Protein AF-A0A158RII6-F1 (afdb_monomer_lite)

InterPro domains:
  IPR005039 Antirepressor protein, C-terminal [PF03374] (255-354)

pLDDT: mean 74.33, std 13.59, range [29.69, 92.12]

Sequence (368 aa):
MKTSINENIIYEKALREEIGKHRDKAFDVINKAGGLMLLDNESLAPLNEVARFYNATRDTIKMLIRNNRAEFQKTGIKVVSSRDVINSVSKNNLPTEIEQKNGYKLVTIGKHSAKIANGRNTLLTKDSVIRVGMLLRDSEVAREVRDQLTGILKKTDVDTIVEVRDEQLRQKAELYDKMTDGIPKLAQESLLTTIEHYQDTIKELERRSARELQEERQKVRDANAAKKSAEENTKRFKQLATETGEKLENVVKDLEKARRKSDLFDRYIDSGLNMTLQEFCKRYLDDLRSSDFIDWLRDDGILYRNKNANGVHRTRNGFGRWFENVPVKQYNGQMKSTLMITPTGVVKLAIKYENNPRLDESWTKFGN

Structure (mmCIF, N/CA/C/O backbone):
data_AF-A0A158RII6-F1
#
_entry.id   AF-A0A158RII6-F1
#
loop_
_atom_site.group_PDB
_atom_site.id
_atom_site.type_symbol
_atom_site.label_atom_id
_atom_site.label_alt_id
_atom_site.label_comp_id
_atom_site.label_asym_id
_atom_site.label_entity_id
_atom_site.label_seq_id
_atom_site.pdbx_PDB_ins_code
_atom_site.Cartn_x
_atom_site.Cartn_y
_atom_site.Cartn_z
_atom_site.occupancy
_atom_site.B_iso_or_equiv
_atom_site.auth_seq_id
_atom_site.auth_comp_id
_atom_site.auth_asym_id
_atom_site.auth_atom_id
_atom_site.pdbx_PDB_model_num
ATOM 1 N N . MET A 1 1 ? -26.463 0.028 5.904 1.00 30.25 1 MET A N 1
ATOM 2 C CA . MET A 1 1 ? -25.852 -1.282 6.222 1.00 30.25 1 MET A CA 1
ATOM 3 C C . MET A 1 1 ? -25.878 -1.456 7.732 1.00 30.25 1 MET A C 1
ATOM 5 O O . MET A 1 1 ? -25.327 -0.611 8.421 1.00 30.25 1 MET A O 1
ATOM 9 N N . LYS A 1 2 ? -26.585 -2.468 8.253 1.00 29.69 2 LYS A N 1
ATOM 10 C CA . LYS A 1 2 ? -26.572 -2.805 9.685 1.00 29.69 2 LYS A CA 1
ATOM 11 C C . LYS A 1 2 ? -25.218 -3.448 9.997 1.00 29.69 2 LYS A C 1
ATOM 13 O O . LYS A 1 2 ? -25.092 -4.662 9.875 1.00 29.69 2 LYS A O 1
ATOM 18 N N . THR A 1 3 ? -24.209 -2.650 10.334 1.00 33.12 3 THR A N 1
ATOM 19 C CA . THR A 1 3 ? -22.980 -3.173 10.942 1.00 33.12 3 THR A CA 1
ATOM 20 C C . THR A 1 3 ? -23.414 -3.886 12.215 1.00 33.12 3 THR A C 1
ATOM 22 O O . THR A 1 3 ? -24.000 -3.266 13.104 1.00 33.12 3 THR A O 1
ATOM 25 N N . SER A 1 4 ? -23.284 -5.214 12.246 1.00 46.03 4 SER A N 1
ATOM 26 C CA . SER A 1 4 ? -23.716 -5.979 13.412 1.00 46.03 4 SER A CA 1
ATOM 27 C C . SER A 1 4 ? -22.916 -5.477 14.614 1.00 46.03 4 SER A C 1
ATOM 29 O O . SER A 1 4 ? -21.705 -5.283 14.516 1.00 46.03 4 SER A O 1
ATOM 31 N N . ILE A 1 5 ? -23.588 -5.241 15.739 1.00 50.75 5 ILE A N 1
ATOM 32 C CA . ILE A 1 5 ? -22.983 -4.765 16.996 1.00 50.75 5 ILE A CA 1
ATOM 33 C C . ILE A 1 5 ? -21.731 -5.594 17.380 1.00 50.75 5 ILE A C 1
ATOM 35 O O . ILE A 1 5 ? -20.808 -5.077 18.003 1.00 50.75 5 ILE A O 1
ATOM 39 N N . ASN A 1 6 ? -21.634 -6.835 16.891 1.00 51.06 6 ASN A N 1
ATOM 40 C CA . ASN A 1 6 ? -20.502 -7.749 17.056 1.00 51.06 6 ASN A CA 1
ATOM 41 C C . ASN A 1 6 ? -19.170 -7.268 16.465 1.00 51.06 6 ASN A C 1
ATOM 43 O O . ASN A 1 6 ? -18.117 -7.633 16.996 1.00 51.06 6 ASN A O 1
ATOM 47 N N . GLU A 1 7 ? -19.184 -6.502 15.369 1.00 55.38 7 GLU A N 1
ATOM 48 C CA . GLU A 1 7 ? -17.959 -5.911 14.810 1.00 55.38 7 GLU A CA 1
ATOM 49 C C . GLU A 1 7 ? -17.551 -4.676 15.616 1.00 55.38 7 GLU A C 1
ATOM 51 O O . GLU A 1 7 ? -16.372 -4.512 15.926 1.00 55.38 7 GLU A O 1
ATOM 56 N N . ASN A 1 8 ? -18.518 -3.872 16.069 1.00 57.72 8 ASN A N 1
ATOM 57 C CA . ASN A 1 8 ? -18.244 -2.685 16.878 1.00 57.72 8 ASN A CA 1
ATOM 58 C C . ASN A 1 8 ? -17.621 -3.033 18.237 1.00 57.72 8 ASN A C 1
ATOM 60 O O . ASN A 1 8 ? -16.744 -2.305 18.680 1.00 57.72 8 ASN A O 1
ATOM 64 N N . ILE A 1 9 ? -17.958 -4.169 18.863 1.00 59.94 9 ILE A N 1
ATOM 65 C CA . ILE A 1 9 ? -17.325 -4.612 20.126 1.00 59.94 9 ILE A CA 1
ATOM 66 C C . ILE A 1 9 ? -15.802 -4.796 19.988 1.00 59.94 9 ILE A C 1
ATOM 68 O O . ILE A 1 9 ? -15.070 -4.582 20.958 1.00 59.94 9 ILE A O 1
ATOM 72 N N . ILE A 1 10 ? -15.296 -5.142 18.797 1.00 61.31 10 ILE A N 1
ATOM 73 C CA . ILE A 1 10 ? -13.848 -5.254 18.549 1.00 61.31 10 ILE A CA 1
ATOM 74 C C . ILE A 1 10 ? -13.199 -3.861 18.506 1.00 61.31 10 ILE A C 1
ATOM 76 O O . ILE A 1 10 ? -12.096 -3.672 19.024 1.00 61.31 10 ILE A O 1
ATOM 80 N N . TYR A 1 11 ? -13.877 -2.862 17.942 1.00 58.38 11 TYR A N 1
ATOM 81 C CA . TYR A 1 11 ? -13.292 -1.544 17.666 1.00 58.38 11 TYR A CA 1
ATOM 82 C C . TYR A 1 11 ? -13.597 -0.488 18.741 1.00 58.38 11 TYR A C 1
ATOM 84 O O . TYR A 1 11 ? -12.760 0.373 19.010 1.00 58.38 11 TYR A O 1
ATOM 92 N N . GLU A 1 12 ? -14.738 -0.578 19.421 1.00 66.88 12 GLU A N 1
ATOM 93 C CA . GLU A 1 12 ? -15.195 0.389 20.418 1.00 66.88 12 GLU A CA 1
ATOM 94 C C . GLU A 1 12 ? -14.919 -0.089 21.843 1.00 66.88 12 GLU A C 1
ATOM 96 O O . GLU A 1 12 ? -15.587 -0.957 22.406 1.00 66.88 12 GLU A O 1
ATOM 101 N N . LYS A 1 13 ? -13.935 0.556 22.471 1.00 67.50 13 LYS A N 1
ATOM 102 C CA . LYS A 1 13 ? -13.574 0.329 23.873 1.00 67.50 13 LYS A CA 1
ATOM 103 C C . LYS A 1 13 ? -14.728 0.606 24.847 1.00 67.50 13 LYS A C 1
ATOM 105 O O . LYS A 1 13 ? -14.844 -0.102 25.842 1.00 67.50 13 LYS A O 1
ATOM 110 N N . ALA A 1 14 ? -15.578 1.593 24.553 1.00 62.97 14 ALA A N 1
ATOM 111 C CA . ALA A 1 14 ? -16.708 1.968 25.405 1.00 62.97 14 ALA A CA 1
ATOM 112 C C . ALA A 1 14 ? -17.713 0.813 25.575 1.00 62.97 14 ALA A C 1
ATOM 114 O O . ALA A 1 14 ? -18.094 0.494 26.697 1.00 62.97 14 ALA A O 1
ATOM 115 N N . LEU A 1 15 ? -18.046 0.107 24.486 1.00 63.94 15 LEU A N 1
ATOM 116 C CA . LEU A 1 15 ? -18.923 -1.069 24.538 1.00 63.94 15 LEU A CA 1
ATOM 117 C C . LEU A 1 15 ? -18.323 -2.196 25.390 1.00 63.94 15 LEU A C 1
ATOM 119 O O . LEU A 1 15 ? -19.031 -2.847 26.155 1.00 63.94 15 LEU A O 1
ATOM 123 N N . ARG A 1 16 ? -17.001 -2.405 25.311 1.00 71.38 16 ARG A N 1
ATOM 124 C CA . ARG A 1 16 ? -16.305 -3.401 26.145 1.00 71.38 16 ARG A CA 1
ATOM 125 C C . ARG A 1 16 ? -16.299 -3.036 27.627 1.00 71.38 16 ARG A C 1
ATOM 127 O O . ARG A 1 16 ? -16.294 -3.927 28.474 1.00 71.38 16 ARG A O 1
ATOM 134 N N . GLU A 1 17 ? -16.245 -1.748 27.957 1.00 70.25 17 GLU A N 1
ATOM 135 C CA . GLU A 1 17 ? -16.355 -1.279 29.340 1.00 70.25 17 GLU A CA 1
ATOM 136 C C . GLU A 1 17 ? -17.781 -1.445 29.880 1.00 70.25 17 GLU A C 1
ATOM 138 O O . GLU A 1 17 ? -17.929 -1.906 31.010 1.00 70.25 17 GLU A O 1
ATOM 143 N N . GLU A 1 18 ? -18.806 -1.196 29.061 1.00 67.44 18 GLU A N 1
ATOM 144 C CA . GLU A 1 18 ? -20.212 -1.389 29.442 1.00 67.44 18 GLU A CA 1
ATOM 145 C C . GLU A 1 18 ? -20.543 -2.862 29.717 1.00 67.44 18 GLU A C 1
ATOM 147 O O . GLU A 1 18 ? -21.106 -3.190 30.759 1.00 67.44 18 GLU A O 1
ATOM 152 N N . ILE A 1 19 ? -20.086 -3.782 28.858 1.00 68.38 19 ILE A N 1
ATOM 153 C CA . ILE A 1 19 ? -20.217 -5.234 29.097 1.00 68.38 19 ILE A CA 1
ATOM 154 C C . ILE A 1 19 ? -19.526 -5.633 30.405 1.00 68.38 19 ILE A C 1
ATOM 156 O O . ILE A 1 19 ? -20.037 -6.466 31.154 1.00 68.38 19 ILE A O 1
ATOM 160 N N . GLY A 1 20 ? -18.382 -5.012 30.706 1.00 65.94 20 GLY A N 1
ATOM 161 C CA . GLY A 1 20 ? -17.650 -5.229 31.952 1.00 65.94 20 GLY A CA 1
ATOM 162 C C . GLY A 1 20 ? -18.450 -4.879 33.211 1.00 65.94 20 GLY A C 1
ATOM 163 O O . GLY A 1 20 ? -18.225 -5.497 34.249 1.00 65.94 20 GLY A O 1
ATOM 164 N N . LYS A 1 21 ? -19.423 -3.958 33.142 1.00 69.19 21 LYS A N 1
ATOM 165 C CA . LYS A 1 21 ? -20.318 -3.659 34.277 1.00 69.19 21 LYS A CA 1
ATOM 166 C C . LYS A 1 21 ? -21.259 -4.823 34.598 1.00 69.19 21 LYS A C 1
ATOM 168 O O . LYS A 1 21 ? -21.655 -4.989 35.747 1.00 69.19 21 LYS A O 1
ATOM 173 N N . HIS A 1 22 ? -21.564 -5.670 33.616 1.00 67.81 22 HIS A N 1
ATOM 174 C CA . HIS A 1 22 ? -22.427 -6.846 33.758 1.00 67.81 22 HIS A CA 1
ATOM 175 C C . HIS A 1 22 ? -21.631 -8.157 33.818 1.00 67.81 22 HIS A C 1
ATOM 177 O O . HIS A 1 22 ? -22.069 -9.186 33.295 1.00 67.81 22 HIS A O 1
ATOM 183 N N . ARG A 1 23 ? -20.461 -8.126 34.471 1.00 67.88 23 ARG A N 1
ATOM 184 C CA . ARG A 1 23 ? -19.503 -9.242 34.525 1.00 67.88 23 ARG A CA 1
ATOM 185 C C . ARG A 1 23 ? -20.111 -10.585 34.930 1.00 67.88 23 ARG A C 1
ATOM 187 O O . ARG A 1 23 ? -19.737 -11.598 34.355 1.00 67.88 23 ARG A O 1
ATOM 194 N N . ASP A 1 24 ? -21.051 -10.609 35.875 1.00 68.12 24 ASP A N 1
ATOM 195 C CA . ASP A 1 24 ? -21.588 -11.865 36.414 1.00 68.12 24 ASP A CA 1
ATOM 196 C C . ASP A 1 24 ? -22.499 -12.556 35.387 1.00 68.12 24 ASP A C 1
ATOM 198 O O . ASP A 1 24 ? -22.289 -13.722 35.057 1.00 68.12 24 ASP A O 1
ATOM 202 N N . LYS A 1 25 ? -23.401 -11.798 34.746 1.00 69.38 25 LYS A N 1
ATOM 203 C CA . LYS A 1 25 ? -24.248 -12.291 33.643 1.00 69.38 25 LYS A CA 1
ATOM 204 C C . LYS A 1 25 ? -23.418 -12.678 32.412 1.00 69.38 25 LYS A C 1
ATOM 206 O O . LYS A 1 25 ? -23.705 -13.671 31.746 1.00 69.38 25 LYS A O 1
ATOM 211 N N . ALA A 1 26 ? -22.386 -11.890 32.108 1.00 64.12 26 ALA A N 1
ATOM 212 C CA . ALA A 1 26 ? -21.464 -12.150 31.007 1.00 64.12 26 ALA A CA 1
ATOM 213 C C . ALA A 1 26 ? -20.644 -13.430 31.227 1.00 64.12 26 ALA A C 1
ATOM 215 O O . ALA A 1 26 ? -20.398 -14.194 30.293 1.00 64.12 26 ALA A O 1
ATOM 216 N N . PHE A 1 27 ? -20.239 -13.685 32.468 1.00 67.81 27 PHE A N 1
ATOM 217 C CA . PHE A 1 27 ? -19.487 -14.878 32.817 1.00 67.81 27 PHE A CA 1
ATOM 218 C C . PHE A 1 27 ? -20.363 -16.138 32.838 1.00 67.81 27 PHE A C 1
ATOM 220 O O . PHE A 1 27 ? -19.908 -17.197 32.410 1.00 67.81 27 PHE A O 1
ATOM 227 N N . ASP A 1 28 ? -21.633 -16.029 33.234 1.00 69.75 28 ASP A N 1
ATOM 228 C CA . ASP A 1 28 ? -22.592 -17.138 33.144 1.00 69.75 28 ASP A CA 1
ATOM 229 C C . ASP A 1 28 ? -22.782 -17.633 31.706 1.00 69.75 28 ASP A C 1
ATOM 231 O O . ASP A 1 28 ? -22.927 -18.834 31.473 1.00 69.75 28 ASP A O 1
ATOM 235 N N . VAL A 1 29 ? -22.729 -16.724 30.729 1.00 67.38 29 VAL A N 1
ATOM 236 C CA . VAL A 1 29 ? -22.728 -17.062 29.298 1.00 67.38 29 VAL A CA 1
ATOM 237 C C . VAL A 1 29 ? -21.500 -17.887 28.918 1.00 67.38 29 VAL A C 1
ATOM 239 O O . VAL A 1 29 ? -21.635 -18.932 28.286 1.00 67.38 29 VAL A O 1
ATOM 242 N N . ILE A 1 30 ? -20.308 -17.477 29.356 1.00 69.06 30 ILE A N 1
ATOM 243 C CA . ILE A 1 30 ? -19.059 -18.210 29.093 1.00 69.06 30 ILE A CA 1
ATOM 244 C C . ILE A 1 30 ? -19.102 -19.599 29.747 1.00 69.06 30 ILE A C 1
ATOM 246 O O . ILE A 1 30 ? -18.740 -20.591 29.112 1.00 69.06 30 ILE A O 1
ATOM 250 N N . ASN A 1 31 ? -19.596 -19.694 30.983 1.00 67.62 31 ASN A N 1
ATOM 251 C CA . ASN A 1 31 ? -19.750 -20.971 31.678 1.00 67.62 31 ASN A CA 1
ATOM 252 C C . ASN A 1 31 ? -20.701 -21.920 30.939 1.00 67.62 31 ASN A C 1
ATOM 254 O O . ASN A 1 31 ? -20.382 -23.101 30.790 1.00 67.62 31 ASN A O 1
ATOM 258 N N . LYS A 1 32 ? -21.834 -21.408 30.439 1.00 64.06 32 LYS A N 1
ATOM 259 C CA . LYS A 1 32 ? -22.801 -22.186 29.646 1.00 64.06 32 LYS A CA 1
ATOM 260 C C . LYS A 1 32 ? -22.244 -22.620 28.288 1.00 64.06 32 LYS A C 1
ATOM 262 O O . LYS A 1 32 ? -22.604 -23.697 27.826 1.00 64.06 32 LYS A O 1
ATOM 267 N N . ALA A 1 33 ? -21.374 -21.817 27.673 1.00 58.09 33 ALA A N 1
ATOM 268 C CA . ALA A 1 33 ? -20.853 -22.058 26.329 1.00 58.09 33 ALA A CA 1
ATOM 269 C C . ALA A 1 33 ? -19.754 -23.135 26.248 1.00 58.09 33 ALA A C 1
ATOM 271 O O . ALA A 1 33 ? -19.524 -23.678 25.171 1.00 58.09 33 ALA A O 1
ATOM 272 N N . GLY A 1 34 ? -19.062 -23.483 27.341 1.00 55.97 34 GLY A N 1
ATOM 273 C CA . GLY A 1 34 ? -18.003 -24.496 27.215 1.00 55.97 34 GLY A CA 1
ATOM 274 C C . GLY A 1 34 ? -17.121 -24.787 28.423 1.00 55.97 34 GLY A C 1
ATOM 275 O O . GLY A 1 34 ? -15.989 -25.223 28.225 1.00 55.97 34 GLY A O 1
ATOM 276 N N . GLY A 1 35 ? -17.596 -24.561 29.654 1.00 63.50 35 GLY A N 1
ATOM 277 C CA . GLY A 1 35 ? -16.923 -25.078 30.855 1.00 63.50 35 GLY A CA 1
ATOM 278 C C . GLY A 1 35 ? -15.484 -24.578 31.036 1.00 63.50 35 GLY A C 1
ATOM 279 O O . GLY A 1 35 ? -14.539 -25.364 31.082 1.00 63.50 35 GLY A O 1
ATOM 280 N N . LEU A 1 36 ? -15.286 -23.261 31.119 1.00 71.00 36 LEU A N 1
ATOM 281 C CA . LEU A 1 36 ? -13.978 -22.706 31.466 1.00 71.00 36 LEU A CA 1
ATOM 282 C C . LEU A 1 36 ? -13.587 -23.125 32.896 1.00 71.00 36 LEU A C 1
ATOM 284 O O . LEU A 1 36 ? -14.298 -22.810 33.850 1.00 71.00 36 LEU A O 1
ATOM 288 N N . MET A 1 37 ? -12.445 -23.799 33.063 1.00 66.19 37 MET A N 1
ATOM 289 C CA . MET A 1 37 ? -11.961 -24.185 34.391 1.00 66.19 37 MET A CA 1
ATOM 290 C C . MET A 1 37 ? -11.407 -22.968 35.145 1.00 66.19 37 MET A C 1
ATOM 292 O O . MET A 1 37 ? -10.417 -22.352 34.739 1.00 66.19 37 MET A O 1
ATOM 296 N N . LEU A 1 38 ? -12.029 -22.659 36.280 1.00 71.94 38 LEU A N 1
ATOM 297 C CA . LEU A 1 38 ? -11.555 -21.664 37.236 1.00 71.94 38 LEU A CA 1
ATOM 298 C C . LEU A 1 38 ? -10.833 -22.346 38.399 1.00 71.94 38 LEU A C 1
ATOM 300 O O . LEU A 1 38 ? -11.241 -23.415 38.848 1.00 71.94 38 LEU A O 1
ATOM 304 N N . LEU A 1 39 ? -9.752 -21.731 38.876 1.00 62.22 39 LEU A N 1
ATOM 305 C CA . LEU A 1 39 ? -8.917 -22.280 39.947 1.00 62.22 39 LEU A CA 1
ATOM 306 C C . LEU A 1 39 ? -9.403 -21.919 41.361 1.00 62.22 39 LEU A C 1
ATOM 308 O O . LEU A 1 39 ? -8.941 -22.529 42.324 1.00 62.22 39 LEU A O 1
ATOM 312 N N . ASP A 1 40 ? -10.288 -20.931 41.517 1.00 62.28 40 ASP A N 1
ATOM 313 C CA . ASP A 1 40 ? -10.682 -20.400 42.827 1.00 62.28 40 ASP A CA 1
ATOM 314 C C . ASP A 1 40 ? -12.021 -19.630 42.840 1.00 62.28 40 ASP A C 1
ATOM 316 O O . ASP A 1 40 ? -12.595 -19.296 41.802 1.00 62.28 40 ASP A O 1
ATOM 320 N N . ASN A 1 41 ? -12.480 -19.299 44.058 1.00 50.16 41 ASN A N 1
ATOM 321 C CA . ASN A 1 41 ? -13.585 -18.368 44.337 1.00 50.16 41 ASN A CA 1
ATOM 322 C C . ASN A 1 41 ? -13.334 -16.950 43.778 1.00 50.16 41 ASN A C 1
ATOM 324 O O . ASN A 1 41 ? -14.290 -16.221 43.515 1.00 50.16 41 ASN A O 1
ATOM 328 N N . GLU A 1 42 ? -12.072 -16.560 43.539 1.00 54.28 42 GLU A N 1
ATOM 329 C CA . GLU A 1 42 ? -11.722 -15.310 42.836 1.00 54.28 42 GLU A CA 1
ATOM 330 C C . GLU A 1 42 ? -11.927 -15.403 41.316 1.00 54.28 42 GLU A C 1
ATOM 332 O O . GLU A 1 42 ? -11.789 -14.410 40.598 1.00 54.28 42 GLU A O 1
ATOM 337 N N . SER A 1 43 ? -12.326 -16.579 40.826 1.00 69.25 43 SER A N 1
ATOM 338 C CA . SER A 1 43 ? -12.661 -16.827 39.434 1.00 69.25 43 SER A CA 1
ATOM 339 C C . SER A 1 43 ? -11.503 -16.519 38.480 1.00 69.25 43 SER A C 1
ATOM 341 O O . SER A 1 43 ? -11.664 -15.829 37.466 1.00 69.25 43 SER A O 1
ATOM 343 N N . LEU A 1 44 ? -10.322 -17.042 38.819 1.00 76.31 44 LEU A N 1
ATOM 344 C CA . LEU A 1 44 ? -9.110 -16.957 38.012 1.00 76.31 44 LEU A CA 1
ATOM 345 C C . LEU A 1 44 ? -8.958 -18.167 37.075 1.00 76.31 44 LEU A C 1
ATOM 347 O O . LEU A 1 44 ? -8.993 -19.319 37.506 1.00 76.31 44 LEU A O 1
ATOM 351 N N . ALA A 1 45 ? -8.705 -17.904 35.793 1.00 81.00 45 ALA A N 1
ATOM 352 C CA . ALA A 1 45 ? -8.454 -18.908 34.761 1.00 81.00 45 ALA A CA 1
ATOM 353 C C . ALA A 1 45 ? -6.975 -18.903 34.322 1.00 81.00 45 ALA A C 1
ATOM 355 O O . ALA A 1 45 ? -6.424 -17.837 34.018 1.00 81.00 45 ALA A O 1
ATOM 356 N N . PRO A 1 46 ? -6.299 -20.064 34.222 1.00 84.56 46 PRO A N 1
ATOM 357 C CA . PRO A 1 46 ? -4.978 -20.153 33.608 1.00 84.56 46 PRO A CA 1
ATOM 358 C C . PRO A 1 46 ? -5.003 -19.712 32.146 1.00 84.56 46 PRO A C 1
ATOM 360 O O . PRO A 1 46 ? -5.884 -20.096 31.387 1.00 84.56 46 PRO A O 1
ATOM 363 N N . LEU A 1 47 ? -3.969 -19.007 31.690 1.00 86.56 47 LEU A N 1
ATOM 364 C CA . LEU A 1 47 ? -3.855 -18.594 30.284 1.00 86.56 47 LEU A CA 1
ATOM 365 C C . LEU A 1 47 ? -4.007 -19.756 29.284 1.00 86.56 47 LEU A C 1
ATOM 367 O O . LEU A 1 47 ? -4.608 -19.587 28.228 1.00 86.56 47 LEU A O 1
ATOM 371 N N . ASN A 1 48 ? -3.467 -20.931 29.614 1.00 83.62 48 ASN A N 1
ATOM 372 C CA . ASN A 1 48 ? -3.577 -22.122 28.766 1.00 83.62 48 ASN A CA 1
ATOM 373 C C . ASN A 1 48 ? -5.021 -22.632 28.669 1.00 83.62 48 ASN A C 1
ATOM 375 O O . ASN A 1 48 ? -5.412 -23.177 27.642 1.00 83.62 48 ASN A O 1
ATOM 379 N N . GLU A 1 49 ? -5.798 -22.443 29.730 1.00 81.88 49 GLU A N 1
ATOM 380 C CA . GLU A 1 49 ? -7.202 -22.825 29.784 1.00 81.88 49 GLU A CA 1
ATOM 381 C C . GLU A 1 49 ? -8.055 -21.892 28.927 1.00 81.88 49 GLU A C 1
ATOM 383 O O . GLU A 1 49 ? -8.856 -22.346 28.117 1.00 81.88 49 GLU A O 1
ATOM 388 N N . VAL A 1 50 ? -7.808 -20.584 29.028 1.00 85.25 50 VAL A N 1
ATOM 389 C CA . VAL A 1 50 ? -8.471 -19.570 28.193 1.00 85.25 50 VAL A CA 1
ATOM 390 C C . VAL A 1 50 ? -8.145 -19.781 26.709 1.00 85.25 50 VAL A C 1
ATOM 392 O O . VAL A 1 50 ? -9.019 -19.646 25.857 1.00 85.25 50 VAL A O 1
ATOM 395 N N . ALA A 1 51 ? -6.902 -20.164 26.402 1.00 86.75 51 ALA A N 1
ATOM 396 C CA . ALA A 1 51 ? -6.471 -20.547 25.057 1.00 86.75 51 ALA A CA 1
ATOM 397 C C . ALA A 1 51 ? -7.253 -21.752 24.524 1.00 86.75 51 ALA A C 1
ATOM 399 O O . ALA A 1 51 ? -7.776 -21.697 23.412 1.00 86.75 51 ALA A O 1
ATOM 400 N N . ARG A 1 52 ? -7.396 -22.804 25.342 1.00 84.44 52 ARG A N 1
ATOM 401 C CA . ARG A 1 52 ? -8.199 -23.982 24.995 1.00 84.44 52 ARG A CA 1
ATOM 402 C C . ARG A 1 52 ? -9.658 -23.605 24.747 1.00 84.44 52 ARG A C 1
ATOM 404 O O . ARG A 1 52 ? -10.209 -24.002 23.729 1.00 84.44 52 ARG A O 1
ATOM 411 N N . PHE A 1 53 ? -10.258 -22.837 25.656 1.00 83.69 53 PHE A N 1
ATOM 412 C CA . PHE A 1 53 ? -11.668 -22.455 25.591 1.00 83.69 53 PHE A CA 1
ATOM 413 C C . PHE A 1 53 ? -11.999 -21.691 24.306 1.00 83.69 53 PHE A C 1
ATOM 415 O O . PHE A 1 53 ? -12.906 -22.076 23.580 1.00 83.69 53 PHE A O 1
ATOM 422 N N . TYR A 1 54 ? -11.222 -20.660 23.969 1.00 84.50 54 TYR A N 1
ATOM 423 C CA . TYR A 1 54 ? -11.456 -19.881 22.751 1.00 84.50 54 TYR A CA 1
ATOM 424 C C . TYR A 1 54 ? -10.858 -20.507 21.485 1.00 84.50 54 TYR A C 1
ATOM 426 O O . TYR A 1 54 ? -10.837 -19.847 20.448 1.00 84.50 54 TYR A O 1
ATOM 434 N N . ASN A 1 55 ? -10.348 -21.740 21.536 1.00 85.56 55 ASN A N 1
ATOM 435 C CA . ASN A 1 55 ? -9.652 -22.377 20.416 1.00 85.56 55 ASN A CA 1
ATOM 436 C C . ASN A 1 55 ? -8.580 -21.458 19.782 1.00 85.56 55 ASN A C 1
ATOM 438 O O . ASN A 1 55 ? -8.506 -21.282 18.567 1.00 85.56 55 ASN A O 1
ATOM 442 N N . ALA A 1 56 ? -7.781 -20.804 20.629 1.00 87.62 56 ALA A N 1
ATOM 443 C CA . ALA A 1 56 ? -6.743 -19.858 20.231 1.00 87.62 56 ALA A CA 1
ATOM 444 C C . ALA A 1 56 ? -5.380 -20.302 20.773 1.00 87.62 56 ALA A C 1
ATOM 446 O O . ALA A 1 56 ? -5.287 -20.979 21.796 1.00 87.62 56 ALA A O 1
ATOM 447 N N . THR A 1 57 ? -4.285 -19.899 20.122 1.00 87.75 57 THR A N 1
ATOM 448 C CA . THR A 1 57 ? -2.952 -20.234 20.643 1.00 87.75 57 THR A CA 1
ATOM 449 C C . THR A 1 57 ? -2.612 -19.390 21.874 1.00 87.75 57 THR A C 1
ATOM 451 O O . THR A 1 57 ? -3.039 -18.238 22.015 1.00 87.75 57 THR A O 1
ATOM 454 N N . ARG A 1 58 ? -1.778 -19.941 22.765 1.00 87.00 58 ARG A N 1
ATOM 455 C CA . ARG A 1 58 ? -1.278 -19.220 23.948 1.00 87.00 58 ARG A CA 1
ATOM 456 C C . ARG A 1 58 ? -0.609 -17.897 23.563 1.00 87.00 58 ARG A C 1
ATOM 458 O O . ARG A 1 58 ? -0.766 -16.904 24.274 1.00 87.00 58 ARG A O 1
ATOM 465 N N . ASP A 1 59 ? 0.135 -17.882 22.461 1.00 88.12 59 ASP A N 1
ATOM 466 C CA . ASP A 1 59 ? 0.862 -16.696 22.013 1.00 88.12 59 ASP A CA 1
ATOM 467 C C . ASP A 1 59 ? -0.066 -15.651 21.389 1.00 88.12 59 ASP A C 1
ATOM 469 O O . ASP A 1 59 ? 0.129 -14.462 21.639 1.00 88.12 59 ASP A O 1
ATOM 473 N N . THR A 1 60 ? -1.147 -16.069 20.719 1.00 88.44 60 THR A N 1
ATOM 474 C CA . THR A 1 60 ? -2.218 -15.164 20.269 1.00 88.44 60 THR A CA 1
ATOM 475 C C . THR A 1 60 ? -2.806 -14.389 21.447 1.00 88.44 60 THR A C 1
ATOM 477 O O . THR A 1 60 ? -2.900 -13.163 21.393 1.00 88.44 60 THR A O 1
ATOM 480 N N . ILE A 1 61 ? -3.135 -15.071 22.550 1.00 87.38 61 ILE A N 1
ATOM 481 C CA . ILE A 1 61 ? -3.704 -14.404 23.730 1.00 87.38 61 ILE A CA 1
ATOM 482 C C . ILE A 1 61 ? -2.669 -13.501 24.415 1.00 87.38 61 ILE A C 1
ATOM 484 O O . ILE A 1 61 ? -2.996 -12.379 24.802 1.00 87.38 61 ILE A O 1
ATOM 488 N N . LYS A 1 62 ? -1.400 -13.922 24.525 1.00 88.12 62 LYS A N 1
ATOM 489 C CA . LYS A 1 62 ? -0.334 -13.050 25.058 1.00 88.12 62 LYS A CA 1
ATOM 490 C C . LYS A 1 62 ? -0.154 -11.784 24.227 1.00 88.12 62 LYS A C 1
ATOM 492 O O . LYS A 1 62 ? -0.003 -10.702 24.792 1.00 88.12 62 LYS A O 1
ATOM 497 N N . MET A 1 63 ? -0.143 -11.917 22.902 1.00 89.19 63 MET A N 1
ATOM 498 C CA . MET A 1 63 ? -0.013 -10.790 21.984 1.00 89.19 63 MET A CA 1
ATOM 499 C C . MET A 1 63 ? -1.208 -9.843 22.119 1.00 89.19 63 MET A C 1
ATOM 501 O O . MET A 1 63 ? -1.021 -8.633 22.208 1.00 89.19 63 MET A O 1
ATOM 505 N N . LEU A 1 64 ? -2.419 -10.391 22.235 1.00 89.00 64 LEU A N 1
ATOM 506 C CA . LEU A 1 64 ? -3.646 -9.628 22.452 1.00 89.00 64 LEU A CA 1
ATOM 507 C C . LEU A 1 64 ? -3.594 -8.820 23.756 1.00 89.00 64 LEU A C 1
ATOM 509 O O . LEU A 1 64 ? -3.886 -7.624 23.743 1.00 89.00 64 LEU A O 1
ATOM 513 N N . ILE A 1 65 ? -3.146 -9.433 24.855 1.00 87.12 65 ILE A N 1
ATOM 514 C CA . ILE A 1 65 ? -2.939 -8.748 26.140 1.00 87.12 65 ILE A CA 1
ATOM 515 C C . ILE A 1 65 ? -1.882 -7.644 26.008 1.00 87.12 65 ILE A C 1
ATOM 517 O O . ILE A 1 65 ? -2.079 -6.536 26.508 1.00 87.12 65 ILE A O 1
ATOM 521 N N . ARG A 1 66 ? -0.760 -7.923 25.330 1.00 86.50 66 ARG A N 1
ATOM 522 C CA . ARG A 1 66 ? 0.335 -6.960 25.140 1.00 86.50 66 ARG A CA 1
ATOM 523 C C . ARG A 1 66 ? -0.119 -5.738 24.341 1.00 86.50 66 ARG A C 1
ATOM 525 O O . ARG A 1 66 ? 0.195 -4.618 24.738 1.00 86.50 66 ARG A O 1
ATOM 532 N N . ASN A 1 67 ? -0.870 -5.952 23.264 1.00 86.38 67 ASN A N 1
ATOM 533 C CA . ASN A 1 67 ? -1.355 -4.889 22.383 1.00 86.38 67 ASN A CA 1
ATOM 534 C C . ASN A 1 67 ? -2.458 -4.042 23.037 1.00 86.38 67 ASN A C 1
ATOM 536 O O . ASN A 1 67 ? -2.617 -2.879 22.687 1.00 86.38 67 ASN A O 1
ATOM 540 N N . ASN A 1 68 ? -3.170 -4.588 24.030 1.00 84.38 68 ASN A N 1
ATOM 541 C CA . ASN A 1 68 ? -4.270 -3.917 24.730 1.00 84.38 68 ASN A CA 1
ATOM 542 C C . ASN A 1 68 ? -3.972 -3.700 26.224 1.00 84.38 68 ASN A C 1
ATOM 544 O O . ASN A 1 68 ? -4.874 -3.717 27.063 1.00 84.38 68 ASN A O 1
ATOM 548 N N . ARG A 1 69 ? -2.696 -3.489 26.580 1.00 82.19 69 ARG A N 1
ATOM 549 C CA . ARG A 1 69 ? -2.214 -3.460 27.975 1.00 82.19 69 ARG A CA 1
ATOM 550 C C . ARG A 1 69 ? -3.025 -2.538 28.895 1.00 82.19 69 ARG A C 1
ATOM 552 O O . ARG A 1 69 ? -3.266 -2.902 30.042 1.00 82.19 69 ARG A O 1
ATOM 559 N N . ALA A 1 70 ? -3.474 -1.387 28.395 1.00 80.06 70 ALA A N 1
ATOM 560 C CA . ALA A 1 70 ? -4.265 -0.425 29.164 1.00 80.06 70 ALA A CA 1
ATOM 561 C C . ALA A 1 70 ? -5.629 -0.980 29.628 1.00 80.06 70 ALA A C 1
ATOM 563 O O . ALA A 1 70 ? -6.098 -0.619 30.706 1.00 80.06 70 ALA A O 1
ATOM 564 N N . GLU A 1 71 ? -6.260 -1.866 28.848 1.00 76.50 71 GLU A N 1
ATOM 565 C CA . GLU A 1 71 ? -7.542 -2.491 29.212 1.00 76.50 71 GLU A CA 1
ATOM 566 C C . GLU A 1 71 ? -7.356 -3.637 30.215 1.00 76.50 71 GLU A C 1
ATOM 568 O O . GLU A 1 71 ? -8.169 -3.809 31.124 1.00 76.50 71 GLU A O 1
ATOM 573 N N . PHE A 1 72 ? -6.251 -4.375 30.093 1.00 80.56 72 PHE A N 1
ATOM 574 C CA . PHE A 1 72 ? -5.941 -5.530 30.939 1.00 80.56 72 PHE A CA 1
ATOM 575 C C . PHE A 1 72 ? -5.283 -5.172 32.279 1.00 80.56 72 PHE A C 1
ATOM 577 O O . PHE A 1 72 ? -5.414 -5.913 33.250 1.00 80.56 72 PHE A O 1
ATOM 584 N N . GLN A 1 73 ? -4.606 -4.023 32.376 1.00 74.06 73 GLN A N 1
ATOM 585 C CA . GLN A 1 73 ? -4.051 -3.543 33.648 1.00 74.06 73 GLN A CA 1
ATOM 586 C C . GLN A 1 73 ? -5.138 -3.218 34.677 1.00 74.06 73 GLN A C 1
ATOM 588 O O . GLN A 1 73 ? -4.937 -3.468 35.861 1.00 74.06 73 GLN A O 1
ATOM 593 N N . LYS A 1 74 ? -6.292 -2.707 34.228 1.00 66.81 74 LYS A N 1
ATOM 594 C CA . LYS A 1 74 ? -7.432 -2.389 35.102 1.00 66.81 74 LYS A CA 1
ATOM 595 C C . LYS A 1 74 ? -8.244 -3.616 35.512 1.00 66.81 74 LYS A C 1
ATOM 597 O O . LYS A 1 74 ? -8.844 -3.612 36.576 1.00 66.81 74 LYS A O 1
ATOM 602 N N . THR A 1 75 ? -8.275 -4.647 34.670 1.00 61.03 75 THR A N 1
ATOM 603 C CA . THR A 1 75 ? -9.145 -5.819 34.853 1.00 61.03 75 THR A CA 1
ATOM 604 C C . THR A 1 75 ? -8.471 -7.000 35.540 1.00 61.03 75 THR A C 1
ATOM 606 O O . THR A 1 75 ? -9.144 -7.968 35.871 1.00 61.03 75 THR A O 1
ATOM 609 N N . GLY A 1 76 ? -7.179 -6.898 35.859 1.00 68.94 76 GLY A N 1
ATOM 610 C CA . GLY A 1 76 ? -6.497 -7.831 36.751 1.00 68.94 76 GLY A CA 1
ATOM 611 C C . GLY A 1 76 ? -5.944 -9.053 36.022 1.00 68.94 76 GLY A C 1
ATOM 612 O O . GLY A 1 76 ? -6.599 -10.081 35.887 1.00 68.94 76 GLY A O 1
ATOM 613 N N . ILE A 1 77 ? -4.681 -8.958 35.612 1.00 80.81 77 ILE A N 1
ATOM 614 C CA . ILE A 1 77 ? -3.855 -10.119 35.269 1.00 80.81 77 ILE A CA 1
ATOM 615 C C . ILE A 1 77 ? -2.913 -10.370 36.441 1.00 80.81 77 ILE A C 1
ATOM 617 O O . ILE A 1 77 ? -2.176 -9.468 36.842 1.00 80.81 77 ILE A O 1
ATOM 621 N N . LYS A 1 78 ? -2.897 -11.600 36.962 1.00 80.50 78 LYS A N 1
ATOM 622 C CA . LYS A 1 78 ? -1.983 -12.007 38.037 1.00 80.50 78 LYS A CA 1
ATOM 623 C C . LYS A 1 78 ? -0.925 -12.956 37.481 1.00 80.50 78 LYS A C 1
ATOM 625 O O . LYS A 1 78 ? -1.239 -13.922 36.790 1.00 80.50 78 LYS A O 1
ATOM 630 N N . VAL A 1 79 ? 0.344 -12.688 37.778 1.00 82.62 79 VAL A N 1
ATOM 631 C CA . VAL A 1 79 ? 1.448 -13.606 37.467 1.00 82.62 79 VAL A CA 1
ATOM 632 C C . VAL A 1 79 ? 1.903 -14.243 38.768 1.00 82.62 79 VAL A C 1
ATOM 634 O O . VAL A 1 79 ? 2.413 -13.552 39.643 1.00 82.62 79 VAL A O 1
ATOM 637 N N . VAL A 1 80 ? 1.712 -15.552 38.888 1.00 81.00 80 VAL A N 1
ATOM 638 C CA . VAL A 1 80 ? 1.939 -16.304 40.130 1.00 81.00 80 VAL A CA 1
ATOM 639 C C . VAL A 1 80 ? 2.854 -17.500 39.891 1.00 81.00 80 VAL A C 1
ATOM 641 O O . VAL A 1 80 ? 2.991 -17.981 38.760 1.00 81.00 80 VAL A O 1
ATOM 644 N N . SER A 1 81 ? 3.522 -17.981 40.940 1.00 81.69 81 SER A N 1
ATOM 645 C CA . SER A 1 81 ? 4.353 -19.182 40.839 1.00 81.69 81 SER A CA 1
ATOM 646 C C . SER A 1 81 ? 3.496 -20.453 40.834 1.00 81.69 81 SER A C 1
ATOM 648 O O . SER A 1 81 ? 2.361 -20.456 41.307 1.00 81.69 81 SER A O 1
ATOM 650 N N . SER A 1 82 ? 4.039 -21.566 40.331 1.00 78.19 82 SER A N 1
ATOM 651 C CA . SER A 1 82 ? 3.378 -22.882 40.411 1.00 78.19 82 SER A CA 1
ATOM 652 C C . SER A 1 82 ? 2.967 -23.263 41.840 1.00 78.19 82 SER A C 1
ATOM 654 O O . SER A 1 82 ? 1.929 -23.892 42.026 1.00 78.19 82 SER A O 1
ATOM 656 N N . ARG A 1 83 ? 3.761 -22.881 42.851 1.00 75.81 83 ARG A N 1
ATOM 657 C CA . ARG A 1 83 ? 3.463 -23.177 44.261 1.00 75.81 83 ARG A CA 1
ATOM 658 C C . ARG A 1 83 ? 2.247 -22.397 44.740 1.00 75.81 83 ARG A C 1
ATOM 660 O O . ARG A 1 83 ? 1.384 -22.977 45.384 1.00 75.81 83 ARG A O 1
ATOM 667 N N . ASP A 1 84 ? 2.153 -21.125 44.367 1.00 76.06 84 ASP A N 1
ATOM 668 C CA . ASP A 1 84 ? 1.031 -20.268 44.756 1.00 76.06 84 ASP A CA 1
ATOM 669 C C . ASP A 1 84 ? -0.274 -20.745 44.120 1.00 76.06 84 ASP A C 1
ATOM 671 O O . ASP A 1 84 ? -1.288 -20.813 44.802 1.00 76.06 84 ASP A O 1
ATOM 675 N N . VAL A 1 85 ? -0.234 -21.162 42.847 1.00 74.00 85 VAL A N 1
ATOM 676 C CA . VAL A 1 85 ? -1.398 -21.755 42.165 1.00 74.00 85 VAL A CA 1
ATOM 677 C C . VAL A 1 85 ? -1.902 -22.983 42.920 1.00 74.00 85 VAL A C 1
ATOM 679 O O . VAL A 1 85 ? -3.092 -23.089 43.193 1.00 74.00 85 VAL A O 1
ATOM 682 N N . ILE A 1 86 ? -1.002 -23.900 43.285 1.00 74.06 86 ILE A N 1
ATOM 683 C CA . ILE A 1 86 ? -1.371 -25.128 44.001 1.00 74.06 86 ILE A CA 1
ATOM 684 C C . ILE A 1 86 ? -1.901 -24.800 45.394 1.00 74.06 86 ILE A C 1
ATOM 686 O O . ILE A 1 86 ? -2.939 -25.321 45.780 1.00 74.06 86 ILE A O 1
ATOM 690 N N . ASN A 1 87 ? -1.248 -23.887 46.115 1.00 74.00 87 ASN A N 1
ATOM 691 C CA . ASN A 1 87 ? -1.699 -23.451 47.432 1.00 74.00 87 ASN A CA 1
ATOM 692 C C . ASN A 1 87 ? -3.102 -22.830 47.379 1.00 74.00 87 ASN A C 1
ATOM 694 O O . ASN A 1 87 ? -3.907 -23.095 48.268 1.00 74.00 87 ASN A O 1
ATOM 698 N N . SER A 1 88 ? -3.417 -22.033 46.353 1.00 69.75 88 SER A N 1
ATOM 699 C CA . SER A 1 88 ? -4.757 -21.462 46.171 1.00 69.75 88 SER A CA 1
ATOM 700 C C . SER A 1 88 ? -5.813 -22.535 45.909 1.00 69.75 88 SER A C 1
ATOM 702 O O . SER A 1 88 ? -6.896 -22.469 46.479 1.00 69.75 88 SER A O 1
ATOM 704 N N . VAL A 1 89 ? -5.495 -23.552 45.106 1.00 67.56 89 VAL A N 1
ATOM 705 C CA . VAL A 1 89 ? -6.427 -24.651 44.811 1.00 67.56 89 VAL A CA 1
ATOM 706 C C . VAL A 1 89 ? -6.635 -25.546 46.041 1.00 67.56 89 VAL A C 1
ATOM 708 O O . VAL A 1 89 ? -7.770 -25.861 46.392 1.00 67.56 89 VAL A O 1
ATOM 711 N N . SER A 1 90 ? -5.557 -25.885 46.756 1.00 64.44 90 SER A N 1
ATOM 712 C CA . SER A 1 90 ? -5.596 -26.707 47.973 1.00 64.44 90 SER A CA 1
ATOM 713 C C . SER A 1 90 ? -6.333 -26.041 49.138 1.00 64.44 90 SER A C 1
ATOM 715 O O . SER A 1 90 ? -6.979 -26.735 49.914 1.00 64.44 90 SER A O 1
ATOM 717 N N . LYS A 1 91 ? -6.281 -24.706 49.262 1.00 62.31 91 LYS A N 1
ATOM 718 C CA . LYS A 1 91 ? -7.022 -23.960 50.298 1.00 62.31 91 LYS A CA 1
ATOM 719 C C . LYS A 1 91 ? -8.542 -23.977 50.106 1.00 62.31 91 LYS A C 1
ATOM 721 O O . LYS A 1 91 ? -9.261 -23.714 51.062 1.00 62.31 91 LYS A O 1
ATOM 726 N N . ASN A 1 92 ? -9.026 -24.281 48.902 1.00 58.38 92 ASN A N 1
ATOM 727 C CA . ASN A 1 92 ? -10.439 -24.155 48.539 1.00 58.38 92 ASN A CA 1
ATOM 728 C C . ASN A 1 92 ? -11.226 -25.481 48.592 1.00 58.38 92 ASN A C 1
ATOM 730 O O . ASN A 1 92 ? -12.350 -25.523 48.101 1.00 58.38 92 ASN A O 1
ATOM 734 N N . ASN A 1 93 ? -10.673 -26.558 49.174 1.00 52.94 93 ASN A N 1
ATOM 735 C CA . ASN A 1 93 ? -11.328 -27.875 49.306 1.00 52.94 93 ASN A CA 1
ATOM 736 C C . ASN A 1 93 ? -11.879 -28.469 47.987 1.00 52.94 93 ASN A C 1
ATOM 738 O O . ASN A 1 93 ? -12.767 -29.322 47.999 1.00 52.94 93 ASN A O 1
ATOM 742 N N . LEU A 1 94 ? -11.349 -28.048 46.836 1.00 59.84 94 LEU A N 1
ATOM 743 C CA . LEU A 1 94 ? -11.736 -28.603 45.543 1.00 59.84 94 LEU A CA 1
ATOM 744 C C . LEU A 1 94 ? -11.105 -29.998 45.382 1.00 59.84 94 LEU A C 1
ATOM 746 O O . LEU A 1 94 ? -9.894 -30.125 45.596 1.00 59.84 94 LEU A O 1
ATOM 750 N N . PRO A 1 95 ? -11.862 -31.041 44.984 1.00 53.78 95 PRO A N 1
ATOM 751 C CA . PRO A 1 95 ? -11.286 -32.342 44.661 1.00 53.78 95 PRO A CA 1
ATOM 752 C C . PRO A 1 95 ? -10.336 -32.166 43.474 1.00 53.78 95 PRO A C 1
ATOM 754 O O . PRO A 1 95 ? -10.767 -31.911 42.347 1.00 53.78 95 PRO A O 1
ATOM 757 N N . THR A 1 96 ? -9.038 -32.219 43.771 1.00 63.88 96 THR A N 1
ATOM 758 C CA . THR A 1 96 ? -7.978 -31.847 42.838 1.00 63.88 96 THR A CA 1
ATOM 759 C C . THR A 1 96 ? -6.955 -32.965 42.742 1.00 63.88 96 THR A C 1
ATOM 761 O O . THR A 1 96 ? -6.291 -33.284 43.727 1.00 63.88 96 THR A O 1
ATOM 764 N N . GLU A 1 97 ? -6.781 -33.517 41.546 1.00 71.44 97 GLU A N 1
ATOM 765 C CA . GLU A 1 97 ? -5.680 -34.432 41.242 1.00 71.44 97 GLU A CA 1
ATOM 766 C C . GLU A 1 97 ? -4.526 -33.640 40.621 1.00 71.44 97 GLU A C 1
ATOM 768 O O . GLU A 1 97 ? -4.731 -32.819 39.721 1.00 71.44 97 GLU A O 1
ATOM 773 N N . ILE A 1 98 ? -3.305 -33.851 41.121 1.00 76.25 98 ILE A N 1
ATOM 774 C CA . ILE A 1 98 ? -2.108 -33.154 40.641 1.00 76.25 98 ILE A CA 1
ATOM 775 C C . ILE A 1 98 ? -1.089 -34.184 40.159 1.00 76.25 98 ILE A C 1
ATOM 777 O O . ILE A 1 98 ? -0.417 -34.828 40.963 1.00 76.25 98 ILE A O 1
ATOM 781 N N . GLU A 1 99 ? -0.916 -34.286 38.842 1.00 79.12 99 GLU A N 1
ATOM 782 C CA . GLU A 1 99 ? 0.138 -35.103 38.235 1.00 79.12 99 GLU A CA 1
ATOM 783 C C . GLU A 1 99 ? 1.364 -34.245 37.909 1.00 79.12 99 GLU A C 1
ATOM 785 O O . GLU A 1 99 ? 1.268 -33.210 37.238 1.00 79.12 99 GLU A O 1
ATOM 790 N N . GLN A 1 100 ? 2.549 -34.690 38.329 1.00 78.38 100 GLN A N 1
ATOM 791 C CA . GLN A 1 100 ? 3.804 -34.053 37.929 1.00 78.38 100 GLN A CA 1
ATOM 792 C C . GLN A 1 100 ? 4.285 -34.610 36.586 1.00 78.38 100 GLN A C 1
ATOM 794 O O . GLN A 1 100 ? 4.426 -35.819 36.423 1.00 78.38 100 GLN A O 1
ATOM 799 N N . LYS A 1 101 ? 4.568 -33.725 35.624 1.00 79.31 101 LYS A N 1
ATOM 800 C CA . LYS A 1 101 ? 5.147 -34.068 34.318 1.00 79.31 101 LYS A CA 1
ATOM 801 C C . LYS A 1 101 ? 6.391 -33.219 34.054 1.00 79.31 101 LYS A C 1
ATOM 803 O O . LYS A 1 101 ? 6.613 -32.174 34.673 1.00 79.31 101 LYS A O 1
ATOM 808 N N . ASN A 1 102 ? 7.231 -33.656 33.118 1.00 73.38 102 ASN A N 1
ATOM 809 C CA . ASN A 1 102 ? 8.430 -32.901 32.755 1.00 73.38 102 ASN A CA 1
ATOM 810 C C . ASN A 1 102 ? 8.042 -31.519 32.195 1.00 73.38 102 ASN A C 1
ATOM 812 O O . ASN A 1 102 ? 7.409 -31.406 31.147 1.00 73.38 102 ASN A O 1
ATOM 816 N N . GLY A 1 103 ? 8.406 -30.464 32.932 1.00 72.75 103 GLY A N 1
ATOM 817 C CA . GLY A 1 103 ? 8.175 -29.058 32.577 1.00 72.75 103 GLY A CA 1
ATOM 818 C C . GLY A 1 103 ? 6.841 -28.442 33.034 1.00 72.75 103 GLY A C 1
ATOM 819 O O . GLY A 1 103 ? 6.716 -27.213 33.021 1.00 72.75 103 GLY A O 1
ATOM 820 N N . TYR A 1 104 ? 5.858 -29.235 33.476 1.00 80.19 104 TYR A N 1
ATOM 821 C CA . TYR A 1 104 ? 4.548 -28.739 33.923 1.00 80.19 104 TYR A CA 1
ATOM 822 C C . TYR A 1 104 ? 3.845 -29.708 34.884 1.00 80.19 104 TYR A C 1
ATOM 824 O O . TYR A 1 104 ? 4.135 -30.898 34.920 1.00 80.19 104 TYR A O 1
ATOM 832 N N . LYS A 1 105 ? 2.862 -29.205 35.627 1.00 81.69 105 LYS A N 1
ATOM 833 C CA . LYS A 1 105 ? 1.938 -29.992 36.448 1.00 81.69 105 LYS A CA 1
ATOM 834 C C . LYS A 1 105 ? 0.565 -29.987 35.797 1.00 81.69 105 LYS A C 1
ATOM 836 O O . LYS A 1 105 ? 0.109 -28.939 35.330 1.00 81.69 105 LYS A O 1
ATOM 841 N N . LEU A 1 106 ? -0.071 -31.148 35.730 1.00 79.88 106 LEU A N 1
ATOM 842 C CA . LEU A 1 106 ? -1.454 -31.265 35.292 1.00 79.88 106 LEU A CA 1
ATOM 843 C C . LEU A 1 106 ? -2.337 -31.201 36.534 1.00 79.88 106 LEU A C 1
ATOM 845 O O . LEU A 1 106 ? -2.172 -32.011 37.439 1.00 79.88 106 LEU A O 1
ATOM 849 N N . VAL A 1 107 ? -3.211 -30.201 36.584 1.00 76.81 107 VAL A N 1
ATOM 850 C CA . VAL A 1 107 ? -4.166 -30.009 37.676 1.00 76.81 107 VAL A CA 1
ATOM 851 C C . VAL A 1 107 ? -5.544 -30.349 37.133 1.00 76.81 107 VAL A C 1
ATOM 853 O O . VAL A 1 107 ? -6.006 -29.682 36.206 1.00 76.81 107 VAL A O 1
ATOM 856 N N . THR A 1 108 ? -6.177 -31.374 37.691 1.00 73.12 108 THR A N 1
ATOM 857 C CA . THR A 1 108 ? -7.523 -31.812 37.313 1.00 73.12 108 THR A CA 1
ATOM 858 C C . THR A 1 108 ? -8.501 -31.420 38.408 1.00 73.12 108 THR A C 1
ATOM 860 O O . THR A 1 108 ? -8.326 -31.822 39.553 1.00 73.12 108 THR A O 1
ATOM 863 N N . ILE A 1 109 ? -9.519 -30.633 38.056 1.00 70.06 109 ILE A N 1
ATOM 864 C CA . ILE A 1 109 ? -10.635 -30.268 38.934 1.00 70.06 109 ILE A CA 1
ATOM 865 C C . ILE A 1 109 ? -11.914 -30.817 38.294 1.00 70.06 109 ILE A C 1
ATOM 867 O O . ILE A 1 109 ? -12.359 -30.355 37.238 1.00 70.06 109 ILE A O 1
ATOM 871 N N . GLY A 1 110 ? -12.501 -31.846 38.908 1.00 69.50 110 GLY A N 1
ATOM 872 C CA . GLY A 1 110 ? -13.659 -32.551 38.350 1.00 69.50 110 GLY A CA 1
ATOM 873 C C . GLY A 1 110 ? -13.366 -33.151 36.966 1.00 69.50 110 GLY A C 1
ATOM 874 O O . GLY A 1 110 ? -12.466 -33.967 36.820 1.00 69.50 110 GLY A O 1
ATOM 875 N N . LYS A 1 111 ? -14.126 -32.750 35.935 1.00 63.88 111 LYS A N 1
ATOM 876 C CA . LYS A 1 111 ? -13.962 -33.243 34.546 1.00 63.88 111 LYS A CA 1
ATOM 877 C C . LYS A 1 111 ? -12.936 -32.467 33.705 1.00 63.88 111 LYS A C 1
ATOM 879 O O . LYS A 1 111 ? -12.777 -32.769 32.526 1.00 63.88 111 LYS A O 1
ATOM 884 N N . HIS A 1 112 ? -12.301 -31.435 34.261 1.00 67.00 112 HIS A N 1
ATOM 885 C CA . HIS A 1 112 ? -11.483 -30.489 33.499 1.00 67.00 112 HIS A CA 1
ATOM 886 C C . HIS A 1 112 ? -10.042 -30.522 34.000 1.00 67.00 112 HIS A C 1
ATOM 888 O O . HIS A 1 112 ? -9.800 -30.559 35.203 1.00 67.00 112 HIS A O 1
ATOM 894 N N . SER A 1 113 ? -9.082 -30.501 33.073 1.00 70.81 113 SER A N 1
ATOM 895 C CA . SER A 1 113 ? -7.654 -30.530 33.393 1.00 70.81 113 SER A CA 1
ATOM 896 C C . SER A 1 113 ? -6.924 -29.350 32.762 1.00 70.81 113 SER A C 1
ATOM 898 O O . SER A 1 113 ? -7.031 -29.134 31.550 1.00 70.81 113 SER A O 1
ATOM 900 N N . ALA A 1 114 ? -6.121 -28.640 33.552 1.00 72.75 114 ALA A N 1
ATOM 901 C CA . ALA A 1 114 ? -5.316 -27.513 33.100 1.00 72.75 114 ALA A CA 1
ATOM 902 C C . ALA A 1 114 ? -3.816 -27.771 33.294 1.00 72.75 114 ALA A C 1
ATOM 904 O O . ALA A 1 114 ? -3.360 -28.274 34.324 1.00 72.75 114 ALA A O 1
ATOM 905 N N . LYS A 1 115 ? -3.018 -27.377 32.294 1.00 79.62 115 LYS A N 1
ATOM 906 C CA . LYS A 1 115 ? -1.551 -27.430 32.360 1.00 79.62 115 LYS A CA 1
ATOM 907 C C . LYS A 1 115 ? -1.006 -26.184 33.053 1.00 79.62 115 LYS A C 1
ATOM 909 O O . LYS A 1 115 ? -1.121 -25.080 32.513 1.00 79.62 115 LYS A O 1
ATOM 914 N N . ILE A 1 116 ? -0.339 -26.377 34.186 1.00 80.50 116 ILE A N 1
ATOM 915 C CA . ILE A 1 116 ? 0.325 -25.333 34.972 1.00 80.50 116 ILE A CA 1
ATOM 916 C C . ILE A 1 116 ? 1.838 -25.488 34.811 1.00 80.50 116 ILE A C 1
ATOM 918 O O . ILE A 1 116 ? 2.408 -26.515 35.161 1.00 80.50 116 ILE A O 1
ATOM 922 N N . ALA A 1 117 ? 2.519 -24.481 34.271 1.00 81.00 117 ALA A N 1
ATOM 923 C CA . ALA A 1 117 ? 3.971 -24.522 34.112 1.00 81.00 117 ALA A CA 1
ATOM 924 C C . ALA A 1 117 ? 4.673 -24.539 35.481 1.00 81.00 117 ALA A C 1
ATOM 926 O O . ALA A 1 117 ? 4.199 -23.910 36.428 1.00 81.00 117 ALA A O 1
ATOM 927 N N . ASN A 1 118 ? 5.837 -25.187 35.577 1.00 77.69 118 ASN A N 1
ATOM 928 C CA . ASN A 1 118 ? 6.593 -25.262 36.839 1.00 77.69 118 ASN A CA 1
ATOM 929 C C . ASN A 1 118 ? 7.108 -23.893 37.328 1.00 77.69 118 ASN A C 1
ATOM 931 O O . ASN A 1 118 ? 7.322 -23.703 38.523 1.00 77.69 118 ASN A O 1
ATOM 935 N N . GLY A 1 119 ? 7.293 -22.941 36.410 1.00 79.25 119 GLY A N 1
ATOM 936 C CA . GLY A 1 119 ? 7.737 -21.578 36.702 1.00 79.25 119 GLY A CA 1
ATOM 937 C C . GLY A 1 119 ? 6.586 -20.608 36.989 1.00 79.25 119 GLY A C 1
ATOM 938 O O . GLY A 1 119 ? 5.769 -20.817 37.889 1.00 79.25 119 GLY A O 1
ATOM 939 N N . ARG A 1 120 ? 6.548 -19.508 36.227 1.00 81.75 120 ARG A N 1
ATOM 940 C CA . ARG A 1 120 ? 5.512 -18.470 36.326 1.00 81.75 120 ARG A CA 1
ATOM 941 C C . ARG A 1 120 ? 4.306 -18.806 35.454 1.00 81.75 120 ARG A C 1
ATOM 943 O O . ARG A 1 120 ? 4.453 -19.158 34.283 1.00 81.75 120 ARG A O 1
ATOM 950 N N . ASN A 1 121 ? 3.120 -18.621 36.018 1.00 82.31 121 ASN A N 1
ATOM 951 C CA . ASN A 1 121 ? 1.837 -18.817 35.361 1.00 82.31 121 ASN A CA 1
ATOM 952 C C . ASN A 1 121 ? 1.073 -17.498 35.322 1.00 82.31 121 ASN A C 1
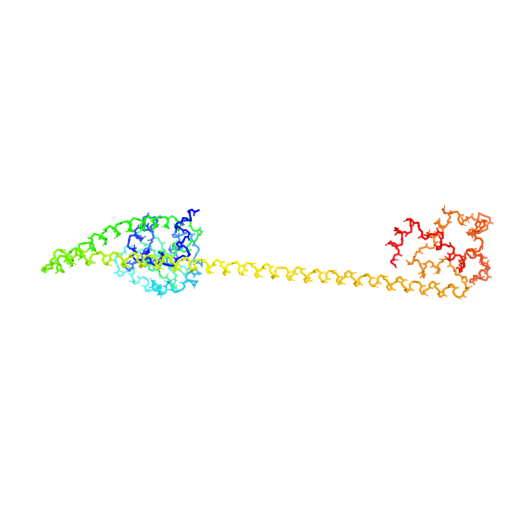ATOM 954 O O . ASN A 1 121 ? 1.060 -16.746 36.293 1.00 82.31 121 ASN A O 1
ATOM 958 N N . THR A 1 122 ? 0.445 -17.223 34.183 1.00 86.56 122 THR A N 1
ATOM 959 C CA . THR A 1 122 ? -0.431 -16.065 34.006 1.00 86.56 122 THR A CA 1
ATOM 960 C C . THR A 1 122 ? -1.862 -16.510 34.254 1.00 86.56 122 THR A C 1
ATOM 962 O O . THR A 1 122 ? -2.349 -17.405 33.559 1.00 86.56 122 THR A O 1
ATOM 965 N N . LEU A 1 123 ? -2.505 -15.888 35.235 1.00 85.69 123 LEU A N 1
ATOM 966 C CA . LEU A 1 123 ? -3.905 -16.077 35.575 1.00 85.69 123 LEU A CA 1
ATOM 967 C C . LEU A 1 123 ? -4.707 -14.850 35.141 1.00 85.69 123 LEU A C 1
ATOM 969 O O . LEU A 1 123 ? -4.269 -13.710 35.330 1.00 85.69 123 LEU A O 1
ATOM 973 N N . LEU A 1 124 ? -5.868 -15.102 34.551 1.00 84.94 124 LEU A N 1
ATOM 974 C CA . LEU A 1 124 ? -6.806 -14.098 34.074 1.00 84.94 124 LEU A CA 1
ATOM 975 C C . LEU A 1 124 ? -8.047 -14.114 34.963 1.00 84.94 124 LEU A C 1
ATOM 977 O O . LEU A 1 124 ? -8.614 -15.173 35.201 1.00 84.94 124 LEU A O 1
ATOM 981 N N . THR A 1 125 ? -8.485 -12.948 35.419 1.00 85.38 125 THR A N 1
ATOM 982 C CA . THR A 1 125 ? -9.804 -12.760 36.045 1.00 85.38 125 THR A CA 1
ATOM 983 C C . THR A 1 125 ? -10.941 -12.980 35.047 1.00 85.38 125 THR A C 1
ATOM 985 O O . THR A 1 125 ? -10.725 -12.900 33.834 1.00 85.38 125 THR A O 1
ATOM 988 N N . LYS A 1 126 ? -12.173 -13.160 35.545 1.00 79.69 126 LYS A N 1
ATOM 989 C CA . LYS A 1 126 ? -13.413 -13.167 34.737 1.00 79.69 126 LYS A CA 1
ATOM 990 C C . LYS A 1 126 ? -13.444 -12.040 33.705 1.00 79.69 126 LYS A C 1
ATOM 992 O O . LYS A 1 126 ? -13.651 -12.293 32.522 1.00 79.69 126 LYS A O 1
ATOM 997 N N . ASP A 1 127 ? -13.149 -10.816 34.137 1.00 78.94 127 ASP A N 1
ATOM 998 C CA . ASP A 1 127 ? -13.168 -9.636 33.270 1.00 78.94 127 ASP A CA 1
ATOM 999 C C . ASP A 1 127 ? -12.125 -9.732 32.153 1.00 78.94 127 ASP A C 1
ATOM 1001 O O . ASP A 1 127 ? -12.396 -9.405 30.996 1.00 78.94 127 ASP A O 1
ATOM 1005 N N . SER A 1 128 ? -10.932 -10.232 32.479 1.00 85.31 128 SER A N 1
ATOM 1006 C CA . SER A 1 128 ? -9.871 -10.452 31.498 1.00 85.31 128 SER A CA 1
ATOM 1007 C C . SER A 1 128 ? -10.252 -11.550 30.497 1.00 85.31 128 SER A C 1
ATOM 1009 O O . SER A 1 128 ? -9.996 -11.406 29.304 1.00 85.31 128 SER A O 1
ATOM 1011 N N . VAL A 1 129 ? -10.909 -12.623 30.944 1.00 84.56 129 VAL A N 1
ATOM 1012 C CA . VAL A 1 129 ? -11.410 -13.701 30.074 1.00 84.56 129 VAL A CA 1
ATOM 1013 C C . VAL A 1 129 ? -12.489 -13.191 29.116 1.00 84.56 1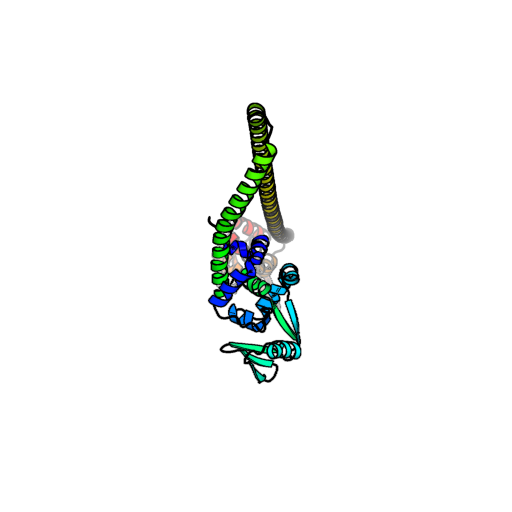29 VAL A C 1
ATOM 1015 O O . VAL A 1 129 ? -12.438 -13.496 27.922 1.00 84.56 129 VAL A O 1
ATOM 1018 N N . ILE A 1 130 ? -13.443 -12.398 29.614 1.00 80.88 130 ILE A N 1
ATOM 1019 C CA . ILE A 1 130 ? -14.502 -11.790 28.797 1.00 80.88 130 ILE A CA 1
ATOM 1020 C C . ILE A 1 130 ? -13.877 -10.854 27.752 1.00 80.88 130 ILE A C 1
ATOM 1022 O O . ILE A 1 130 ? -14.203 -10.935 26.569 1.00 80.88 130 ILE A O 1
ATOM 1026 N N . ARG A 1 131 ? -12.897 -10.026 28.145 1.00 84.00 131 ARG A N 1
ATOM 1027 C CA . ARG A 1 131 ? -12.168 -9.140 27.216 1.00 84.00 131 ARG A CA 1
ATOM 1028 C C . ARG A 1 131 ? -11.411 -9.886 26.132 1.00 84.00 131 ARG A C 1
ATOM 1030 O O . ARG A 1 131 ? -11.401 -9.427 24.994 1.00 84.00 131 ARG A O 1
ATOM 1037 N N . VAL A 1 132 ? -10.809 -11.029 26.454 1.00 87.12 132 VAL A N 1
ATOM 1038 C CA . VAL A 1 132 ? -10.184 -11.885 25.437 1.00 87.12 132 VAL A CA 1
ATOM 1039 C C . VAL A 1 132 ? -11.229 -12.330 24.409 1.00 87.12 132 VAL A C 1
ATOM 1041 O O . VAL A 1 132 ? -10.997 -12.149 23.218 1.00 87.12 132 VAL A O 1
ATOM 1044 N N . GLY A 1 133 ? -12.401 -12.804 24.843 1.00 84.19 133 GLY A N 1
ATOM 1045 C CA . GLY A 1 133 ? -13.495 -13.182 23.936 1.00 84.19 133 GLY A CA 1
ATOM 1046 C C . GLY A 1 133 ? -14.017 -12.023 23.082 1.00 84.19 133 GLY A C 1
ATOM 1047 O O . GLY A 1 133 ? -14.296 -12.194 21.899 1.00 84.19 133 GLY A O 1
ATOM 1048 N N . MET A 1 134 ? -14.074 -10.813 23.640 1.00 81.81 134 MET A N 1
ATOM 1049 C CA . MET A 1 134 ? -14.498 -9.616 22.903 1.00 81.81 134 MET A CA 1
ATOM 1050 C C . MET A 1 134 ? -13.491 -9.160 21.838 1.00 81.81 134 MET A C 1
ATOM 1052 O O . MET A 1 134 ? -13.887 -8.574 20.833 1.00 81.81 134 MET A O 1
ATOM 1056 N N . LEU A 1 135 ? -12.197 -9.408 22.050 1.00 85.25 135 LEU A N 1
ATOM 1057 C CA . LEU A 1 135 ? -11.117 -8.948 21.170 1.00 85.25 135 LEU A CA 1
ATOM 1058 C C . LEU A 1 135 ? -10.676 -10.003 20.143 1.00 85.25 135 LEU A C 1
ATOM 1060 O O . LEU A 1 135 ? -10.025 -9.662 19.154 1.00 85.25 135 LEU A O 1
ATOM 1064 N N . LEU A 1 136 ? -11.002 -11.280 20.358 1.00 86.69 136 LEU A N 1
ATOM 1065 C CA . LEU A 1 136 ? -10.677 -12.353 19.421 1.00 86.69 136 LEU A CA 1
ATOM 1066 C C . LEU A 1 136 ? -11.599 -12.310 18.195 1.00 86.69 136 LEU A C 1
ATOM 1068 O O . LEU A 1 136 ? -12.801 -12.576 18.270 1.00 86.69 136 LEU A O 1
ATOM 1072 N N . ARG A 1 137 ? -11.003 -12.003 17.039 1.00 79.94 137 ARG A N 1
ATOM 1073 C CA . ARG A 1 137 ? -11.715 -11.895 15.761 1.00 79.94 137 ARG A CA 1
ATOM 1074 C C . ARG A 1 137 ? -12.048 -13.255 15.153 1.00 79.94 137 ARG A C 1
ATOM 1076 O O . ARG A 1 137 ? -13.195 -13.472 14.775 1.00 79.94 137 ARG A O 1
ATOM 1083 N N . ASP A 1 138 ? -11.054 -14.137 15.103 1.00 78.81 138 ASP A N 1
ATOM 1084 C CA . ASP A 1 138 ? -11.077 -15.343 14.261 1.00 78.81 138 ASP A CA 1
ATOM 1085 C C . ASP A 1 138 ? -11.514 -16.609 15.016 1.00 78.81 138 ASP A C 1
ATOM 1087 O O . ASP A 1 138 ? -11.592 -17.688 14.438 1.00 78.81 138 ASP A O 1
ATOM 1091 N N . SER A 1 139 ? -11.803 -16.495 16.315 1.00 83.00 139 SER A N 1
ATOM 1092 C CA . SER A 1 139 ? -12.299 -17.614 17.117 1.00 83.00 139 SER A CA 1
ATOM 1093 C C . SER A 1 139 ? -13.814 -17.748 16.973 1.00 83.00 139 SER A C 1
ATOM 1095 O O . SER A 1 139 ? -14.563 -16.814 17.269 1.00 83.00 139 SER A O 1
ATOM 1097 N N . GLU A 1 140 ? -14.269 -18.930 16.558 1.00 80.38 140 GLU A N 1
ATOM 1098 C CA . GLU A 1 140 ? -15.699 -19.227 16.427 1.00 80.38 140 GLU A CA 1
ATOM 1099 C C . GLU A 1 140 ? -16.415 -19.179 17.778 1.00 80.38 140 GLU A C 1
ATOM 1101 O O . GLU A 1 140 ? -17.476 -18.567 17.882 1.00 80.38 140 GLU A O 1
ATOM 1106 N N . VAL A 1 141 ? -15.778 -19.720 18.822 1.00 81.69 141 VAL A N 1
ATOM 1107 C CA . VAL A 1 141 ? -16.271 -19.661 20.206 1.00 81.69 141 VAL A CA 1
ATOM 1108 C C . VAL A 1 141 ? -16.344 -18.210 20.687 1.00 81.69 141 VAL A C 1
ATOM 1110 O O . VAL A 1 141 ? -17.319 -17.799 21.307 1.00 81.69 141 VAL A O 1
ATOM 1113 N N . ALA A 1 142 ? -15.342 -17.386 20.364 1.00 82.50 142 ALA A N 1
ATOM 1114 C CA . ALA A 1 142 ? -15.352 -15.969 20.728 1.00 82.50 142 ALA A CA 1
ATOM 1115 C C . ALA A 1 142 ? -16.458 -15.184 20.006 1.00 82.50 142 ALA A C 1
ATOM 1117 O O . ALA A 1 142 ? -17.030 -14.255 20.576 1.00 82.50 142 ALA A O 1
ATOM 1118 N N . ARG A 1 143 ? -16.771 -15.545 18.757 1.00 80.81 143 ARG A N 1
ATOM 1119 C CA . ARG A 1 143 ? -17.883 -14.963 17.996 1.00 80.81 143 ARG A CA 1
ATOM 1120 C C . ARG A 1 143 ? -19.228 -15.300 18.642 1.00 80.81 143 ARG A C 1
ATOM 1122 O O . ARG A 1 143 ? -20.010 -14.386 18.869 1.00 80.81 143 ARG A O 1
ATOM 1129 N N . GLU A 1 144 ? -19.448 -16.554 19.029 1.00 77.38 144 GLU A N 1
ATOM 1130 C CA . GLU A 1 144 ? -20.675 -16.961 19.726 1.00 77.38 144 GLU A CA 1
ATOM 1131 C C . GLU A 1 144 ? -20.824 -16.265 21.088 1.00 77.38 144 GLU A C 1
ATOM 1133 O O . GLU A 1 144 ? -21.888 -15.736 21.414 1.00 77.38 144 GLU A O 1
ATOM 1138 N N . VAL A 1 145 ? -19.738 -16.178 21.863 1.00 77.19 145 VAL A N 1
ATOM 1139 C CA . VAL A 1 145 ? -19.730 -15.427 23.128 1.00 77.19 145 VAL A CA 1
ATOM 1140 C C . VAL A 1 145 ? -20.078 -13.953 22.882 1.00 77.19 145 VAL A C 1
ATOM 1142 O O . VAL A 1 145 ? -20.897 -13.398 23.611 1.00 77.19 145 VAL A O 1
ATOM 1145 N N . ARG A 1 146 ? -19.537 -13.311 21.835 1.00 79.50 146 ARG A N 1
ATOM 1146 C CA . ARG A 1 146 ? -19.897 -11.926 21.468 1.00 79.50 146 ARG A CA 1
ATOM 1147 C C . ARG A 1 146 ? -21.372 -11.776 21.093 1.00 79.50 146 ARG A C 1
ATOM 1149 O O . ARG A 1 146 ? -21.991 -10.796 21.513 1.00 79.50 146 ARG A O 1
ATOM 1156 N N . ASP A 1 147 ? -21.941 -12.732 20.365 1.00 74.44 147 ASP A N 1
ATOM 1157 C CA . ASP A 1 147 ? -23.360 -12.724 19.991 1.00 74.44 147 ASP A CA 1
ATOM 1158 C C . ASP A 1 147 ? -24.261 -12.783 21.235 1.00 74.44 147 ASP A C 1
ATOM 1160 O O . ASP A 1 147 ? -25.196 -11.989 21.385 1.00 74.44 147 ASP A O 1
ATOM 1164 N N . GLN A 1 148 ? -23.939 -13.676 22.174 1.00 72.62 148 GLN A N 1
ATOM 1165 C CA . GLN A 1 148 ? -24.691 -13.836 23.419 1.00 72.62 148 GLN A CA 1
ATOM 1166 C C . GLN A 1 148 ? -24.530 -12.627 24.358 1.00 72.62 148 GLN A C 1
ATOM 1168 O O . GLN A 1 148 ? -25.521 -12.150 24.918 1.00 72.62 148 GLN A O 1
ATOM 1173 N N . LEU A 1 149 ? -23.320 -12.065 24.478 1.00 72.06 149 LEU A N 1
ATOM 1174 C CA . LEU A 1 149 ? -23.067 -10.836 25.246 1.00 72.06 149 LEU A CA 1
ATOM 1175 C C . LEU A 1 149 ? -23.804 -9.629 24.659 1.00 72.06 149 LEU A C 1
ATOM 1177 O O . LEU A 1 149 ? -24.374 -8.830 25.400 1.00 72.06 149 LEU A O 1
ATOM 1181 N N . THR A 1 150 ? -23.869 -9.527 23.333 1.00 68.50 150 THR A N 1
ATOM 1182 C CA . THR A 1 150 ? -24.668 -8.507 22.642 1.00 68.50 150 THR A CA 1
ATOM 1183 C C . THR A 1 150 ? -26.160 -8.668 22.940 1.00 68.50 150 THR A C 1
ATOM 1185 O O . THR A 1 150 ? -26.875 -7.679 23.104 1.00 68.50 150 THR A O 1
ATOM 1188 N N . GLY A 1 151 ? -26.647 -9.906 23.042 1.00 66.25 151 GLY A N 1
ATOM 1189 C CA . GLY A 1 151 ? -28.007 -10.200 23.491 1.00 66.25 151 GLY A CA 1
ATOM 1190 C C . GLY A 1 151 ? -28.276 -9.728 24.922 1.00 66.25 151 GLY A C 1
ATOM 1191 O O . GLY A 1 151 ? -29.340 -9.168 25.184 1.00 66.25 151 GLY A O 1
ATOM 1192 N N . ILE A 1 152 ? -27.309 -9.900 25.832 1.00 64.62 152 ILE A N 1
ATOM 1193 C CA . ILE A 1 152 ? -27.398 -9.393 27.209 1.00 64.62 152 ILE A CA 1
ATOM 1194 C C . ILE A 1 152 ? -27.414 -7.871 27.226 1.00 64.62 152 ILE A C 1
ATOM 1196 O O . ILE A 1 152 ? -28.268 -7.316 27.905 1.00 64.62 152 ILE A O 1
ATOM 1200 N N . LEU A 1 153 ? -26.537 -7.199 26.475 1.00 59.59 153 LEU A N 1
ATOM 1201 C CA . LEU A 1 153 ? -26.543 -5.736 26.374 1.00 59.59 153 LEU A CA 1
ATOM 1202 C C . LEU A 1 153 ? -27.898 -5.219 25.898 1.00 59.59 153 LEU A C 1
ATOM 1204 O O . LEU A 1 153 ? -28.483 -4.369 26.548 1.00 59.59 153 LEU A O 1
ATOM 1208 N N . LYS A 1 154 ? -28.452 -5.798 24.826 1.00 59.53 154 LYS A N 1
ATOM 1209 C CA . LYS A 1 154 ? -29.765 -5.392 24.304 1.00 59.53 154 LYS A CA 1
ATOM 1210 C C . LYS A 1 154 ? -30.900 -5.606 25.302 1.00 59.53 154 LYS A C 1
ATOM 1212 O O . LYS A 1 154 ? -31.799 -4.781 25.367 1.00 59.53 154 LYS A O 1
ATOM 1217 N N . LYS A 1 155 ? -30.891 -6.714 26.049 1.00 58.19 155 LYS A N 1
ATOM 1218 C CA . LYS A 1 155 ? -31.902 -6.978 27.087 1.00 58.19 155 LYS A CA 1
ATOM 1219 C C . LYS A 1 155 ? -31.713 -6.076 28.305 1.00 58.19 155 LYS A C 1
ATOM 1221 O O . LYS A 1 155 ? -32.687 -5.587 28.853 1.00 58.19 155 LYS A O 1
ATOM 1226 N N . THR A 1 156 ? -30.464 -5.829 28.688 1.00 51.72 156 THR A N 1
ATOM 1227 C CA . THR A 1 156 ? -30.131 -5.016 29.858 1.00 51.72 156 THR A CA 1
ATOM 1228 C C . THR A 1 156 ? -30.381 -3.540 29.592 1.00 51.72 156 THR A C 1
ATOM 1230 O O . THR A 1 156 ? -30.943 -2.907 30.470 1.00 51.72 156 THR A O 1
ATOM 1233 N N . ASP A 1 157 ? -30.091 -3.013 28.396 1.00 49.81 157 ASP A N 1
ATOM 1234 C CA . ASP A 1 157 ? -30.504 -1.664 27.981 1.00 49.81 157 ASP A CA 1
ATOM 1235 C C . ASP A 1 157 ? -32.025 -1.516 28.069 1.00 49.81 157 ASP A C 1
ATOM 1237 O O . ASP A 1 157 ? -32.504 -0.521 28.585 1.00 49.81 157 ASP A O 1
ATOM 1241 N N . VAL A 1 158 ? -32.811 -2.508 27.639 1.00 41.91 158 VAL A N 1
ATOM 1242 C CA . VAL A 1 158 ? -34.278 -2.429 27.749 1.00 41.91 158 VAL A CA 1
ATOM 1243 C C . VAL A 1 158 ? -34.735 -2.438 29.214 1.00 41.91 158 VAL A C 1
ATOM 1245 O O . VAL A 1 158 ? -35.533 -1.583 29.583 1.00 41.91 158 VAL A O 1
ATOM 1248 N N . ASP A 1 159 ? -34.195 -3.316 30.062 1.00 39.88 159 ASP A N 1
ATOM 1249 C CA . ASP A 1 159 ? -34.603 -3.399 31.474 1.00 39.88 159 ASP A CA 1
ATOM 1250 C C . ASP A 1 159 ? -34.098 -2.207 32.314 1.00 39.88 159 ASP A C 1
ATOM 1252 O O . ASP A 1 159 ? -34.855 -1.657 33.107 1.00 39.88 159 ASP A O 1
ATOM 1256 N N . THR A 1 160 ? -32.863 -1.726 32.107 1.00 43.81 160 THR A N 1
ATOM 1257 C CA . THR A 1 160 ? -32.359 -0.525 32.809 1.00 43.81 160 THR A CA 1
ATOM 1258 C C . THR A 1 160 ? -32.952 0.768 32.267 1.00 43.81 160 THR A C 1
ATOM 1260 O O . THR A 1 160 ? -33.177 1.679 33.056 1.00 43.81 160 THR A O 1
ATOM 1263 N N . ILE A 1 161 ? -33.272 0.877 30.972 1.00 40.03 161 ILE A N 1
ATOM 1264 C CA . ILE A 1 161 ? -34.024 2.033 30.458 1.00 40.03 161 ILE A CA 1
ATOM 1265 C C . ILE A 1 161 ? -35.435 2.051 31.049 1.00 40.03 161 ILE A C 1
ATOM 1267 O O . ILE A 1 161 ? -35.947 3.135 31.296 1.00 40.03 161 ILE A O 1
ATOM 1271 N N . VAL A 1 162 ? -36.065 0.902 31.299 1.00 38.41 162 VAL A N 1
ATOM 1272 C CA . VAL A 1 162 ? -37.392 0.848 31.933 1.00 38.41 162 VAL A CA 1
ATOM 1273 C C . VAL A 1 162 ? -37.299 1.168 33.432 1.00 38.41 162 VAL A C 1
ATOM 1275 O O . VAL A 1 162 ? -37.980 2.084 33.885 1.00 38.41 162 VAL A O 1
ATOM 1278 N N . GLU A 1 163 ? -36.397 0.533 34.188 1.00 44.44 163 GLU A N 1
ATOM 1279 C CA . GLU A 1 163 ? -36.275 0.751 35.642 1.00 44.44 163 GLU A CA 1
ATOM 1280 C C . GLU A 1 163 ? -35.715 2.135 36.017 1.00 44.44 163 GLU A C 1
ATOM 1282 O O . GLU A 1 163 ? -36.232 2.785 36.925 1.00 44.44 163 GLU A O 1
ATOM 1287 N N . VAL A 1 164 ? -34.691 2.640 35.313 1.00 44.75 164 VAL A N 1
ATOM 1288 C CA . VAL A 1 164 ? -34.128 3.980 35.577 1.00 44.75 164 VAL A CA 1
ATOM 1289 C C . VAL A 1 164 ? -35.112 5.069 35.166 1.00 44.75 164 VAL A C 1
ATOM 1291 O O . VAL A 1 164 ? -35.201 6.090 35.843 1.00 44.75 164 VAL A O 1
ATOM 1294 N N . ARG A 1 165 ? -35.879 4.867 34.088 1.00 43.31 165 ARG A N 1
ATOM 1295 C CA . ARG A 1 165 ? -36.909 5.824 33.674 1.00 43.31 165 ARG A CA 1
ATOM 1296 C C . ARG A 1 165 ? -38.050 5.867 34.679 1.00 43.31 165 ARG A C 1
ATOM 1298 O O . ARG A 1 165 ? -38.469 6.971 35.005 1.00 43.31 165 ARG A O 1
ATOM 1305 N N . ASP A 1 166 ? -38.488 4.727 35.207 1.00 45.31 166 ASP A N 1
ATOM 1306 C CA . ASP A 1 166 ? -39.548 4.661 36.218 1.00 45.31 166 ASP A CA 1
ATOM 1307 C C . ASP A 1 166 ? -39.108 5.237 37.573 1.00 45.31 166 ASP A C 1
ATOM 1309 O O . ASP A 1 166 ? -39.861 5.994 38.189 1.00 45.31 166 ASP A O 1
ATOM 1313 N N . GLU A 1 167 ? -37.876 4.974 38.016 1.00 49.22 167 GLU A N 1
ATOM 1314 C CA . GLU A 1 167 ? -37.339 5.529 39.267 1.00 49.22 167 GLU A CA 1
ATOM 1315 C C . GLU A 1 167 ? -37.039 7.033 39.148 1.00 49.22 167 GLU A C 1
ATOM 1317 O O . GLU A 1 167 ? -37.396 7.813 40.030 1.00 49.22 167 GLU A O 1
ATOM 1322 N N . GLN A 1 168 ? -36.467 7.491 38.028 1.00 50.34 168 GLN A N 1
ATOM 1323 C CA . GLN A 1 168 ? -36.276 8.924 37.777 1.00 50.34 168 GLN A CA 1
ATOM 1324 C C . GLN A 1 168 ? -37.606 9.658 37.583 1.00 50.34 168 GLN A C 1
ATOM 1326 O O . GLN A 1 168 ? -37.722 10.799 38.021 1.00 50.34 168 GLN A O 1
ATOM 1331 N N . LEU A 1 169 ? -38.618 9.034 36.966 1.00 55.41 169 LEU A N 1
ATOM 1332 C CA . LEU A 1 169 ? -39.975 9.586 36.878 1.00 55.41 169 LEU A CA 1
ATOM 1333 C C . LEU A 1 169 ? -40.613 9.708 38.261 1.00 55.41 169 LEU A C 1
ATOM 1335 O O . LEU A 1 169 ? -41.222 10.738 38.530 1.00 55.41 169 LEU A O 1
ATOM 1339 N N . ARG A 1 170 ? -40.437 8.719 39.147 1.00 60.53 170 ARG A N 1
ATOM 1340 C CA . ARG A 1 170 ? -40.925 8.767 40.536 1.00 60.53 170 ARG A CA 1
ATOM 1341 C C . ARG A 1 170 ? -40.224 9.834 41.367 1.00 60.53 170 ARG A C 1
ATOM 1343 O O . ARG A 1 170 ? -40.901 10.650 41.981 1.00 60.53 170 ARG A O 1
ATOM 1350 N N . GLN A 1 171 ? -38.894 9.893 41.330 1.00 60.53 171 GLN A N 1
ATOM 1351 C CA . GLN A 1 171 ? -38.125 10.913 42.051 1.00 60.53 171 GLN A CA 1
ATOM 1352 C C . GLN A 1 171 ? -38.416 12.318 41.523 1.00 60.53 171 GLN A C 1
ATOM 1354 O O . GLN A 1 171 ? -38.545 13.262 42.298 1.00 60.53 171 GLN A O 1
ATOM 1359 N N . LYS A 1 172 ? -38.567 12.467 40.202 1.00 60.25 172 LYS A N 1
ATOM 1360 C CA . LYS A 1 172 ? -38.957 13.733 39.582 1.00 60.25 172 LYS A CA 1
ATOM 1361 C C . LYS A 1 172 ? -40.393 14.098 39.964 1.00 60.25 172 LYS A C 1
ATOM 1363 O O . LYS A 1 172 ? -40.606 15.243 40.332 1.00 60.25 172 LYS A O 1
ATOM 1368 N N . ALA A 1 173 ? -41.342 13.159 39.958 1.00 57.59 173 ALA A N 1
ATOM 1369 C CA . ALA A 1 173 ? -42.723 13.387 40.390 1.00 57.59 173 ALA A CA 1
ATOM 1370 C C . ALA A 1 173 ? -42.815 13.795 41.869 1.00 57.59 173 ALA A C 1
ATOM 1372 O O . ALA A 1 173 ? -43.476 14.782 42.162 1.00 57.59 173 ALA A O 1
ATOM 1373 N N . GLU A 1 174 ? -42.094 13.132 42.779 1.00 66.50 174 GLU A N 1
ATOM 1374 C CA . GLU A 1 174 ? -42.019 13.534 44.193 1.00 66.50 174 GLU A CA 1
ATOM 1375 C C . GLU A 1 174 ? -41.375 14.912 44.384 1.00 66.50 174 GLU A C 1
ATOM 1377 O O . GLU A 1 174 ? -41.785 15.680 45.254 1.00 66.50 174 GLU A O 1
ATOM 1382 N N . LEU A 1 175 ? -40.340 15.228 43.601 1.00 59.44 175 LEU A N 1
ATOM 1383 C CA . LEU A 1 175 ? -39.678 16.528 43.649 1.00 59.44 175 LEU A CA 1
ATOM 1384 C C . LEU A 1 175 ? -40.586 17.636 43.090 1.00 59.44 175 LEU A C 1
ATOM 1386 O O . LEU A 1 175 ? -40.586 18.737 43.633 1.00 59.44 175 LEU A O 1
ATOM 1390 N N . TYR A 1 176 ? -41.372 17.342 42.046 1.00 59.47 176 TYR A N 1
ATOM 1391 C CA . TYR A 1 176 ? -42.414 18.235 41.537 1.00 59.47 176 TYR A CA 1
ATOM 1392 C C . TYR A 1 176 ? -43.491 18.457 42.593 1.00 59.47 176 TYR A C 1
ATOM 1394 O O . TYR A 1 176 ? -43.719 19.612 42.918 1.00 59.47 176 TYR A O 1
ATOM 1402 N N . ASP A 1 177 ? -44.052 17.401 43.192 1.00 63.72 177 ASP A N 1
ATOM 1403 C CA . ASP A 1 177 ? -45.088 17.495 44.233 1.00 63.72 177 ASP A CA 1
ATOM 1404 C C . ASP A 1 177 ? -44.619 18.374 45.407 1.00 63.72 177 ASP A C 1
ATOM 1406 O O . ASP A 1 177 ? -45.306 19.317 45.799 1.00 63.72 177 ASP A O 1
ATOM 1410 N N . LYS A 1 178 ? -43.380 18.154 45.881 1.00 66.62 178 LYS A N 1
ATOM 1411 C CA . LYS A 1 178 ? -42.728 18.955 46.936 1.00 66.62 178 LYS A CA 1
ATOM 1412 C C . LYS A 1 178 ? -42.444 20.405 46.535 1.00 66.62 178 LYS A C 1
ATOM 1414 O O . LYS A 1 178 ? -42.439 21.272 47.402 1.00 66.62 178 LYS A O 1
ATOM 1419 N N . MET A 1 179 ? -42.155 20.679 45.261 1.00 59.53 179 MET A N 1
ATOM 1420 C CA . MET A 1 179 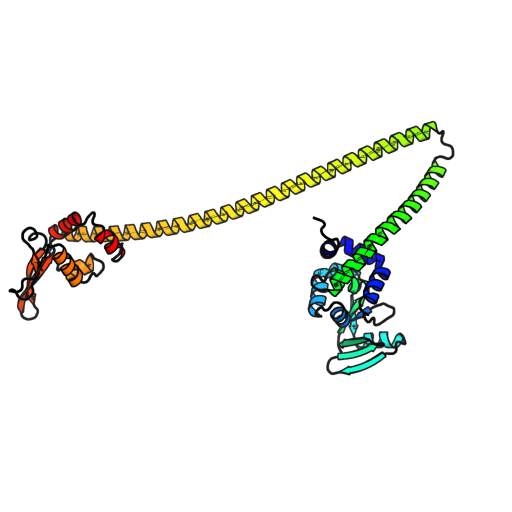? -41.926 22.042 44.762 1.00 59.53 179 MET A CA 1
ATOM 1421 C C . MET A 1 179 ? -43.229 22.785 44.451 1.00 59.53 179 MET A C 1
ATOM 1423 O O . MET A 1 179 ? -43.244 24.013 44.474 1.00 59.53 179 MET A O 1
ATOM 1427 N N . THR A 1 180 ? -44.308 22.068 44.138 1.00 57.19 180 THR A N 1
ATOM 1428 C CA . THR A 1 180 ? -45.609 22.647 43.785 1.00 57.19 180 THR A CA 1
ATOM 1429 C C . THR A 1 180 ? -46.517 22.892 44.981 1.00 57.19 180 THR A C 1
ATOM 1431 O O . THR A 1 180 ? -47.471 23.665 44.850 1.00 57.19 180 THR A O 1
ATOM 1434 N N . ASP A 1 181 ? -46.223 22.281 46.130 1.00 57.22 181 ASP A N 1
ATOM 1435 C CA . ASP A 1 181 ? -46.971 22.485 47.367 1.00 57.22 181 ASP A CA 1
ATOM 1436 C C . ASP A 1 181 ? -46.852 23.961 47.806 1.00 57.22 181 ASP A C 1
ATOM 1438 O O . ASP A 1 181 ? -45.788 24.446 48.190 1.00 57.22 181 ASP A O 1
ATOM 1442 N N . GLY A 1 182 ? -47.943 24.719 47.645 1.00 62.19 182 GLY A N 1
ATOM 1443 C CA . GLY A 1 182 ? -48.015 26.158 47.940 1.00 62.19 182 GLY A CA 1
ATOM 1444 C C . GLY A 1 182 ? -47.872 27.128 46.752 1.00 62.19 182 GLY A C 1
ATOM 1445 O O . GLY A 1 182 ? -48.029 28.333 46.956 1.00 62.19 182 GLY A O 1
ATOM 1446 N N . ILE A 1 183 ? -47.640 26.663 45.514 1.00 60.53 183 ILE A N 1
ATOM 1447 C CA . ILE A 1 183 ? -47.573 27.538 44.322 1.00 60.53 183 ILE A CA 1
ATOM 1448 C C . ILE A 1 183 ? -48.942 27.588 43.611 1.00 60.53 183 ILE A C 1
ATOM 1450 O O . ILE A 1 183 ? -49.466 26.538 43.239 1.00 60.53 183 ILE A O 1
ATOM 1454 N N . PRO A 1 184 ? -49.528 28.774 43.341 1.00 71.38 184 PRO A N 1
ATOM 1455 C CA . PRO A 1 184 ? -50.772 28.885 42.575 1.00 71.38 184 PRO A CA 1
ATOM 1456 C C . PRO A 1 184 ? -50.651 28.268 41.170 1.00 71.38 184 PRO A C 1
ATOM 1458 O O . PRO A 1 184 ? -49.687 28.546 40.458 1.00 71.38 184 PRO A O 1
ATOM 1461 N N . LYS A 1 185 ? -51.655 27.490 40.730 1.00 64.56 185 LYS A N 1
ATOM 1462 C CA . LYS A 1 185 ? -51.666 26.763 39.435 1.00 64.56 185 LYS A CA 1
ATOM 1463 C C . LYS A 1 185 ? -51.250 27.607 38.219 1.00 64.56 185 LYS A C 1
ATOM 1465 O O . LYS A 1 185 ? -50.481 27.143 37.388 1.00 64.56 185 LYS A O 1
ATOM 1470 N N . LEU A 1 186 ? -51.679 28.868 38.160 1.00 63.62 186 LEU A N 1
ATOM 1471 C CA . LEU A 1 186 ? -51.326 29.809 37.085 1.00 63.62 186 LEU A CA 1
ATOM 1472 C C . LEU A 1 186 ? -49.814 30.099 36.990 1.00 63.62 186 LEU A C 1
ATOM 1474 O O . LEU A 1 186 ? -49.282 30.280 35.897 1.00 63.62 186 LEU A O 1
ATOM 1478 N N . ALA A 1 187 ? -49.100 30.130 38.119 1.00 63.44 187 ALA A N 1
ATOM 1479 C CA . ALA A 1 187 ?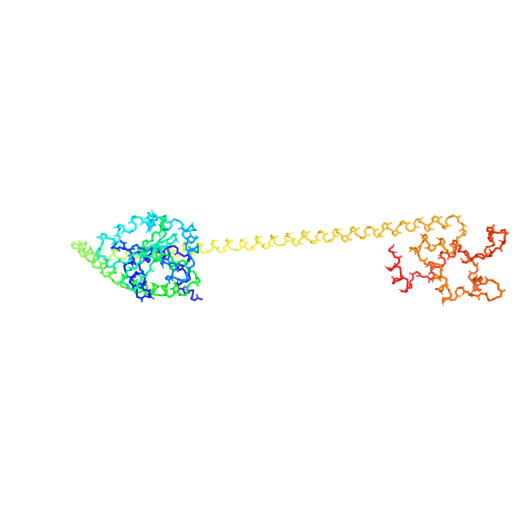 -47.650 30.328 38.133 1.00 63.44 187 ALA A CA 1
ATOM 1480 C C . ALA A 1 187 ? -46.895 29.053 37.716 1.00 63.44 187 ALA A C 1
ATOM 1482 O O . ALA A 1 187 ? -45.838 29.145 37.093 1.00 63.44 187 ALA A O 1
ATOM 1483 N N . GLN A 1 188 ? -47.457 27.872 37.999 1.00 63.84 188 GLN A N 1
ATOM 1484 C CA . GLN A 1 188 ? -46.902 26.589 37.558 1.00 63.84 188 GLN A CA 1
ATOM 1485 C C . GLN A 1 188 ? -46.980 26.442 36.034 1.00 63.84 188 GLN A C 1
ATOM 1487 O O . GLN A 1 188 ? -45.983 26.091 35.411 1.00 63.84 188 GLN A O 1
ATOM 1492 N N . GLU A 1 189 ? -48.125 26.772 35.428 1.00 70.44 189 GLU A N 1
ATOM 1493 C CA . GLU A 1 189 ? -48.320 26.719 33.970 1.00 70.44 189 GLU A CA 1
ATOM 1494 C C . GLU A 1 189 ? -47.355 27.662 33.228 1.00 70.44 189 GLU A C 1
ATOM 1496 O O . GLU A 1 189 ? -46.713 27.268 32.253 1.00 70.44 189 GLU A O 1
ATOM 1501 N N . SER A 1 190 ? -47.164 28.882 33.741 1.00 74.38 190 SER A N 1
ATOM 1502 C CA . SER A 1 190 ? -46.198 29.846 33.190 1.00 74.38 190 SER A CA 1
ATOM 1503 C C . SER A 1 190 ? -44.743 29.349 33.270 1.00 74.38 190 SER A C 1
ATOM 1505 O O . SER A 1 190 ? -43.996 29.404 32.288 1.00 74.38 190 SER A O 1
ATOM 1507 N N . LEU A 1 191 ? -44.334 28.775 34.406 1.00 75.19 191 LEU A N 1
ATOM 1508 C CA . LEU A 1 191 ? -42.999 28.182 34.552 1.00 75.19 191 LEU A CA 1
ATOM 1509 C C . LEU A 1 191 ? -42.801 26.969 33.633 1.00 75.19 191 LEU A C 1
ATOM 1511 O O . LEU A 1 191 ? -41.723 26.815 33.057 1.00 75.19 191 LEU A O 1
ATOM 1515 N N . LEU A 1 192 ? -43.833 26.139 33.451 1.00 78.56 192 LEU A N 1
ATOM 1516 C CA . LEU A 1 192 ? -43.776 24.964 32.582 1.00 78.56 192 LEU A CA 1
ATOM 1517 C C . LEU A 1 192 ? -43.523 25.359 31.121 1.00 78.56 192 LEU A C 1
ATOM 1519 O O . LEU A 1 192 ? -42.588 24.848 30.510 1.00 78.56 192 LEU A O 1
ATOM 1523 N N . THR A 1 193 ? -44.277 26.333 30.599 1.00 78.94 193 THR A N 1
ATOM 1524 C CA . THR A 1 193 ? -44.087 26.835 29.221 1.00 78.94 193 THR A CA 1
ATOM 1525 C C . THR A 1 193 ? -42.694 27.431 29.000 1.00 78.94 193 THR A C 1
ATOM 1527 O O . THR A 1 193 ? -42.082 27.236 27.950 1.00 78.94 193 THR A O 1
ATOM 1530 N N . THR A 1 194 ? -42.144 28.105 30.013 1.00 76.69 194 THR A N 1
ATOM 1531 C CA . THR A 1 194 ? -40.784 28.657 29.963 1.00 76.69 194 THR A CA 1
ATOM 1532 C C . THR A 1 194 ? -39.734 27.541 29.914 1.00 76.69 194 THR A C 1
ATOM 1534 O O . THR A 1 194 ? -38.787 27.605 29.129 1.00 76.69 194 THR A O 1
ATOM 1537 N N . ILE A 1 195 ? -39.909 26.485 30.714 1.00 81.44 195 ILE A N 1
ATOM 1538 C CA . ILE A 1 195 ? -39.027 25.310 30.713 1.00 81.44 195 ILE A CA 1
ATOM 1539 C C . ILE A 1 195 ? -39.089 24.580 29.366 1.00 81.44 195 ILE A C 1
ATOM 1541 O O . ILE A 1 195 ? -38.042 24.202 28.842 1.00 81.44 195 ILE A O 1
ATOM 1545 N N . GLU A 1 196 ? -40.280 24.404 28.792 1.00 81.44 196 GLU A N 1
ATOM 1546 C CA . GLU A 1 196 ? -40.461 23.790 27.470 1.00 81.44 196 GLU A CA 1
ATOM 1547 C C . GLU A 1 196 ? -39.731 24.585 26.383 1.00 81.44 196 GLU A C 1
ATOM 1549 O O . GLU A 1 196 ? -38.950 24.015 25.619 1.00 81.44 196 GLU A O 1
ATOM 1554 N N . HIS A 1 197 ? -39.874 25.913 26.386 1.00 86.81 197 HIS A N 1
ATOM 1555 C CA . HIS A 1 197 ? -39.160 26.785 25.458 1.00 86.81 197 HIS A CA 1
ATOM 1556 C C . HIS A 1 197 ? -37.628 26.659 25.584 1.00 86.81 197 HIS A C 1
ATOM 1558 O O . HIS A 1 197 ? -36.915 26.543 24.581 1.00 86.81 197 HIS A O 1
ATOM 1564 N N . TYR A 1 198 ? -37.092 26.622 26.810 1.00 83.62 198 TYR A N 1
ATOM 1565 C CA . TYR A 1 198 ? -35.654 26.421 27.022 1.00 83.62 198 TYR A CA 1
ATOM 1566 C C . TYR A 1 198 ? -35.177 25.025 26.596 1.00 83.62 198 TYR A C 1
ATOM 1568 O O . TYR A 1 198 ? -34.082 24.880 26.056 1.00 83.62 198 TYR A O 1
ATOM 1576 N N . GLN A 1 199 ? -35.985 23.985 26.788 1.00 84.00 199 GLN A N 1
ATOM 1577 C CA . GLN A 1 199 ? -35.639 22.638 26.329 1.00 84.00 199 GLN A CA 1
ATOM 1578 C C . GLN A 1 199 ? -35.607 22.539 24.802 1.00 84.00 199 GLN A C 1
ATOM 1580 O O . GLN A 1 199 ? -34.726 21.874 24.250 1.00 84.00 199 GLN A O 1
ATOM 1585 N N . ASP A 1 200 ? -36.532 23.202 24.113 1.00 88.19 200 ASP A N 1
ATOM 1586 C CA . ASP A 1 200 ? -36.563 23.203 22.653 1.00 88.19 200 ASP A CA 1
ATOM 1587 C C . ASP A 1 200 ? -35.402 24.000 22.056 1.00 88.19 200 ASP A C 1
ATOM 1589 O O . ASP A 1 200 ? -34.740 23.514 21.136 1.00 88.19 200 ASP A O 1
ATOM 1593 N N . THR A 1 201 ? -35.053 25.148 22.641 1.00 89.56 201 THR A N 1
ATOM 1594 C CA . THR A 1 201 ? -33.860 25.908 22.226 1.00 89.56 201 THR A CA 1
ATOM 1595 C C . THR A 1 201 ? -32.562 25.120 22.439 1.00 89.56 201 THR A C 1
ATOM 1597 O O . THR A 1 201 ? -31.699 25.120 21.559 1.00 89.56 201 THR A O 1
ATOM 1600 N N . ILE A 1 202 ? -32.424 24.371 23.541 1.00 84.69 202 ILE A N 1
ATOM 1601 C CA . ILE A 1 202 ? -31.272 23.475 23.758 1.00 84.69 202 ILE A CA 1
ATOM 1602 C C . ILE A 1 202 ? -31.203 22.397 22.668 1.00 84.69 202 ILE A C 1
ATOM 1604 O O . ILE A 1 202 ? -30.147 22.209 22.062 1.00 84.69 202 ILE A O 1
ATOM 1608 N N . LYS A 1 203 ? -32.324 21.734 22.350 1.00 89.56 203 LYS A N 1
ATOM 1609 C CA . LYS A 1 203 ? -32.366 20.722 21.277 1.00 89.56 203 LYS A CA 1
ATOM 1610 C C . LYS A 1 203 ? -31.986 21.307 19.918 1.00 89.56 203 LYS A C 1
ATOM 1612 O O . LYS A 1 203 ? -31.340 20.632 19.113 1.00 89.56 203 LYS A O 1
ATOM 1617 N N . GLU A 1 204 ? -32.403 22.534 19.620 1.00 91.62 204 GLU A N 1
ATOM 1618 C CA . GLU A 1 204 ? -32.023 23.212 18.379 1.00 91.62 204 GLU A CA 1
ATOM 1619 C C . GLU A 1 204 ? -30.522 23.511 18.323 1.00 91.62 204 GLU A C 1
ATOM 1621 O O . GLU A 1 204 ? -29.887 23.250 17.296 1.00 91.62 204 GLU A O 1
ATOM 1626 N N . LEU A 1 205 ? -29.933 23.976 19.428 1.00 88.06 205 LEU A N 1
ATOM 1627 C CA . LEU A 1 205 ? -28.493 24.222 19.538 1.00 88.06 205 LEU A CA 1
ATOM 1628 C C . LEU A 1 205 ? -27.671 22.933 19.383 1.00 88.06 205 LEU A C 1
ATOM 1630 O O . LEU A 1 205 ? -26.666 22.927 18.671 1.00 88.06 205 LEU A O 1
ATOM 1634 N N . GLU A 1 206 ? -28.114 21.824 19.975 1.00 86.56 206 GLU A N 1
ATOM 1635 C CA . GLU A 1 206 ? -27.480 20.509 19.815 1.00 86.56 206 GLU A CA 1
ATOM 1636 C C . GLU A 1 206 ? -27.553 20.003 18.371 1.00 86.56 206 GLU A C 1
ATOM 1638 O O . GLU A 1 206 ? -26.568 19.510 17.817 1.00 86.56 206 GLU A O 1
ATOM 1643 N N . ARG A 1 207 ? -28.707 20.163 17.711 1.00 90.69 207 ARG A N 1
ATOM 1644 C CA . ARG A 1 207 ? -28.852 19.812 16.290 1.00 90.69 207 ARG A CA 1
ATOM 1645 C C . ARG A 1 207 ? -27.939 20.657 15.411 1.00 90.69 207 ARG A C 1
ATOM 1647 O O . ARG A 1 207 ? -27.378 20.133 14.448 1.00 90.69 207 ARG A O 1
ATOM 1654 N N . ARG A 1 208 ? -27.799 21.949 15.713 1.00 92.12 208 ARG A N 1
ATOM 1655 C CA . ARG A 1 208 ? -26.932 22.862 14.965 1.00 92.12 208 ARG A CA 1
ATOM 1656 C C . ARG A 1 208 ? -25.458 22.489 15.121 1.00 92.12 208 ARG A C 1
ATOM 1658 O O . ARG A 1 208 ? -24.787 22.313 14.109 1.00 92.12 208 ARG A O 1
ATOM 1665 N N . SER A 1 209 ? -24.985 22.272 16.348 1.00 83.69 209 SER A N 1
ATOM 1666 C CA . SER A 1 209 ? -23.592 21.876 16.598 1.00 83.69 209 SER A CA 1
ATOM 1667 C C . SER A 1 209 ? -23.253 20.512 15.983 1.00 83.69 209 SER A C 1
ATOM 1669 O O . SER A 1 209 ? -22.175 20.336 15.415 1.00 83.69 209 SER A O 1
ATOM 1671 N N . ALA A 1 210 ? -24.191 19.558 16.000 1.00 85.88 210 ALA A N 1
ATOM 1672 C CA . ALA A 1 210 ? -24.017 18.264 15.343 1.00 85.88 210 ALA A CA 1
ATOM 1673 C C . ALA A 1 210 ? -23.874 18.388 13.814 1.00 85.88 210 ALA A C 1
ATOM 1675 O O . ALA A 1 210 ? -23.048 17.691 13.219 1.00 85.88 210 ALA A O 1
ATOM 1676 N N . ARG A 1 211 ? -24.645 19.284 13.175 1.00 90.88 211 ARG A N 1
ATOM 1677 C CA . ARG A 1 211 ? -24.524 19.573 11.733 1.00 90.88 211 ARG A CA 1
ATOM 1678 C C . ARG A 1 211 ? -23.182 20.219 11.405 1.00 90.88 211 ARG A C 1
ATOM 1680 O O . ARG A 1 211 ? -22.499 19.736 10.509 1.00 90.88 211 ARG A O 1
ATOM 1687 N N . GLU A 1 212 ? -22.780 21.238 12.162 1.00 91.25 212 GLU A N 1
ATOM 1688 C CA . GLU A 1 212 ? -21.493 21.927 11.977 1.00 91.25 212 GLU A CA 1
ATOM 1689 C C . GLU A 1 212 ? -20.314 20.941 12.100 1.00 91.25 212 GLU A C 1
ATOM 1691 O O . GLU A 1 212 ? -19.444 20.892 11.228 1.00 91.25 212 GLU A O 1
ATOM 1696 N N . LEU A 1 213 ? -20.342 20.050 13.100 1.00 88.56 213 LEU A N 1
ATOM 1697 C CA . LEU A 1 213 ? -19.328 19.005 13.272 1.00 88.56 213 LEU A CA 1
ATOM 1698 C C . LEU A 1 213 ? -19.300 18.006 12.101 1.00 88.56 213 LEU A C 1
ATOM 1700 O O . LEU A 1 213 ? -18.234 17.517 11.712 1.00 88.56 213 LEU A O 1
ATOM 1704 N N . GLN A 1 214 ? -20.462 17.663 11.541 1.00 85.94 214 GLN A N 1
ATOM 1705 C CA . GLN A 1 214 ? -20.553 16.767 10.388 1.00 85.94 214 GLN A CA 1
ATOM 1706 C C . GLN A 1 214 ? -20.003 17.427 9.117 1.00 85.94 214 GLN A C 1
ATOM 1708 O O . GLN A 1 214 ? -19.254 16.782 8.379 1.00 85.94 214 GLN A O 1
ATOM 1713 N N . GLU A 1 215 ? -20.329 18.697 8.881 1.00 91.81 215 GLU A N 1
ATOM 1714 C CA . GLU A 1 215 ? -19.802 19.479 7.761 1.00 91.81 215 GLU A CA 1
ATOM 1715 C C . GLU A 1 215 ? -18.280 19.621 7.839 1.00 91.81 215 GLU A C 1
ATOM 1717 O O . GLU A 1 215 ? -17.588 19.429 6.839 1.00 91.81 215 GLU A O 1
ATOM 1722 N N . GLU A 1 216 ? -17.732 19.890 9.023 1.00 87.94 216 GLU A N 1
ATOM 1723 C CA . GLU A 1 216 ? -16.287 20.007 9.214 1.00 87.94 216 GLU A CA 1
ATOM 1724 C C . GLU A 1 216 ? -15.568 18.670 8.988 1.00 87.94 216 GLU A C 1
ATOM 1726 O O . GLU A 1 216 ? -14.563 18.608 8.276 1.00 87.94 216 GLU A O 1
ATOM 1731 N N . ARG A 1 217 ? -16.133 17.561 9.481 1.00 85.06 217 ARG A N 1
ATOM 1732 C CA . ARG A 1 217 ? -15.621 16.213 9.179 1.00 85.06 217 ARG A CA 1
ATOM 1733 C C . ARG A 1 217 ? -15.645 15.907 7.685 1.00 85.06 217 ARG A C 1
ATOM 1735 O O . ARG A 1 217 ? -14.713 15.268 7.192 1.00 85.06 217 ARG A O 1
ATOM 1742 N N . GLN A 1 218 ? -16.686 16.335 6.973 1.00 89.50 218 GLN A N 1
ATOM 1743 C CA . GLN A 1 218 ? -16.787 16.134 5.532 1.00 89.50 218 GLN A CA 1
ATOM 1744 C C . GLN A 1 218 ? -15.733 16.962 4.785 1.00 89.50 218 GLN A C 1
ATOM 1746 O O . GLN A 1 218 ? -14.972 16.393 4.006 1.00 89.50 218 GLN A O 1
ATOM 1751 N N . LYS A 1 219 ? -15.574 18.249 5.123 1.00 91.31 219 LYS A N 1
ATOM 1752 C CA . LYS A 1 219 ? -14.512 19.113 4.572 1.00 91.31 219 LYS A CA 1
ATOM 1753 C C . LYS A 1 219 ? -13.119 18.517 4.778 1.00 91.31 219 LYS A C 1
ATOM 1755 O O . LYS A 1 219 ? -12.313 18.506 3.852 1.00 91.31 219 LYS A O 1
ATOM 1760 N N . VAL A 1 220 ? -12.834 17.971 5.963 1.00 89.38 220 VAL A N 1
ATOM 1761 C CA . VAL A 1 220 ? -11.547 17.312 6.254 1.00 89.38 220 VAL A CA 1
ATOM 1762 C C . VAL A 1 220 ? -11.355 16.044 5.417 1.00 89.38 220 VAL A C 1
ATOM 1764 O O . VAL A 1 220 ? -10.252 15.787 4.931 1.00 89.38 220 VAL A O 1
ATOM 1767 N N . ARG A 1 221 ? -12.406 15.237 5.220 1.00 87.19 221 ARG A N 1
ATOM 1768 C CA . ARG A 1 221 ? -12.346 14.052 4.345 1.00 87.19 221 ARG A CA 1
ATOM 1769 C C . ARG A 1 221 ? -12.063 14.437 2.899 1.00 87.19 221 ARG A C 1
ATOM 1771 O O . ARG A 1 221 ? -11.167 13.847 2.298 1.00 87.19 221 ARG A O 1
ATOM 1778 N N . ASP A 1 222 ? -12.765 15.439 2.383 1.00 90.19 222 ASP A N 1
ATOM 1779 C CA . ASP A 1 222 ? -12.605 15.915 1.009 1.00 90.19 222 ASP A CA 1
ATOM 1780 C C . ASP A 1 222 ? -11.212 16.529 0.799 1.00 90.19 222 ASP A C 1
ATOM 1782 O O . ASP A 1 222 ? -10.539 16.215 -0.184 1.00 90.19 222 ASP A O 1
ATOM 1786 N N . ALA A 1 223 ? -10.709 17.300 1.770 1.00 89.06 223 ALA A N 1
ATOM 1787 C CA . ALA A 1 223 ? -9.348 17.838 1.752 1.00 89.06 223 ALA A CA 1
ATOM 1788 C C . ALA A 1 223 ? -8.278 16.731 1.755 1.00 89.06 223 ALA A C 1
ATOM 1790 O O . ALA A 1 223 ? -7.310 16.792 0.994 1.00 89.06 223 ALA A O 1
ATOM 1791 N N . ASN A 1 224 ? -8.455 15.684 2.566 1.00 88.25 224 ASN A N 1
ATOM 1792 C CA . ASN A 1 224 ? -7.541 14.540 2.590 1.00 88.25 224 ASN A CA 1
ATOM 1793 C C . ASN A 1 224 ? -7.586 13.733 1.282 1.00 88.25 224 ASN A C 1
ATOM 1795 O O . ASN A 1 224 ? -6.539 13.297 0.798 1.00 88.25 224 ASN A O 1
ATOM 1799 N N . ALA A 1 225 ? -8.769 13.556 0.688 1.00 88.00 225 ALA A N 1
ATOM 1800 C CA . ALA A 1 225 ? -8.922 12.906 -0.611 1.00 88.00 225 ALA A CA 1
ATOM 1801 C C . ALA A 1 225 ? -8.238 13.713 -1.729 1.00 88.00 225 ALA A C 1
ATOM 1803 O O . ALA A 1 225 ? -7.478 13.146 -2.518 1.00 88.00 225 ALA A O 1
ATOM 1804 N N . ALA A 1 226 ? -8.427 15.037 -1.744 1.00 86.12 226 ALA A N 1
ATOM 1805 C CA . ALA A 1 226 ? -7.762 15.940 -2.679 1.00 86.12 226 ALA A CA 1
ATOM 1806 C C . ALA A 1 226 ? -6.234 15.899 -2.523 1.00 86.12 226 ALA A C 1
ATOM 1808 O O . ALA A 1 226 ? -5.515 15.785 -3.516 1.00 86.12 226 ALA A O 1
ATOM 1809 N N . LYS A 1 227 ? -5.726 15.900 -1.282 1.00 87.25 227 LYS A N 1
ATOM 1810 C CA . LYS A 1 227 ? -4.289 15.775 -1.001 1.00 87.25 227 LYS A CA 1
ATOM 1811 C C . LYS A 1 227 ? -3.715 14.457 -1.524 1.00 87.25 227 LYS A C 1
ATOM 1813 O O . LYS A 1 227 ? -2.682 14.466 -2.188 1.00 87.25 227 LYS A O 1
ATOM 1818 N N . LYS A 1 228 ? -4.400 13.335 -1.284 1.00 86.31 228 LYS A N 1
ATOM 1819 C CA . LYS A 1 228 ? -3.971 12.022 -1.784 1.00 86.31 228 LYS A CA 1
ATOM 1820 C C . LYS A 1 228 ? -3.928 11.986 -3.316 1.00 86.31 228 LYS A C 1
ATOM 1822 O O . LYS A 1 228 ? -2.949 11.515 -3.888 1.00 86.31 228 LYS A O 1
ATOM 1827 N N . SER A 1 229 ? -4.946 12.538 -3.979 1.00 83.19 229 SER A N 1
ATOM 1828 C CA . SER A 1 229 ? -4.972 12.643 -5.443 1.00 83.19 229 SER A CA 1
ATOM 1829 C C . SER A 1 229 ? -3.839 13.529 -5.979 1.00 83.19 229 SER A C 1
ATOM 1831 O O . SER A 1 229 ? -3.182 13.167 -6.955 1.00 83.19 229 SER A O 1
ATOM 1833 N N . ALA A 1 230 ? -3.536 14.648 -5.312 1.00 83.94 230 ALA A N 1
ATOM 1834 C CA . ALA A 1 230 ? -2.413 15.510 -5.677 1.00 83.94 230 ALA A CA 1
ATOM 1835 C C . ALA A 1 230 ? -1.053 14.800 -5.524 1.00 83.94 230 ALA A C 1
ATOM 1837 O O . ALA A 1 230 ? -0.188 14.929 -6.394 1.00 83.94 230 ALA A O 1
ATOM 1838 N N . GLU A 1 231 ? -0.865 14.003 -4.468 1.00 86.94 231 GLU A N 1
ATOM 1839 C CA . GLU A 1 231 ? 0.344 13.189 -4.272 1.00 86.94 231 GLU A CA 1
ATOM 1840 C C . GLU A 1 231 ? 0.501 12.117 -5.364 1.00 86.94 231 GLU A C 1
ATOM 1842 O O . GLU A 1 231 ? 1.599 11.924 -5.892 1.00 86.94 231 GLU A O 1
ATOM 1847 N N . GLU A 1 232 ? -0.587 11.444 -5.743 1.00 87.38 232 GLU A N 1
ATOM 1848 C CA . GLU A 1 232 ? -0.601 10.461 -6.835 1.00 87.38 232 GLU A CA 1
ATOM 1849 C C . GLU A 1 232 ? -0.283 11.109 -8.191 1.00 87.38 232 GLU A C 1
ATOM 1851 O O . GLU A 1 232 ? 0.570 10.608 -8.929 1.00 87.38 232 GLU A O 1
ATOM 1856 N N . ASN A 1 233 ? -0.886 12.263 -8.493 1.00 85.19 233 ASN A N 1
ATOM 1857 C CA . ASN A 1 233 ? -0.592 13.031 -9.705 1.00 85.19 233 ASN A CA 1
ATOM 1858 C C . ASN A 1 233 ? 0.868 13.503 -9.740 1.00 85.19 233 ASN A C 1
ATOM 1860 O O . ASN A 1 233 ? 1.526 13.396 -10.774 1.00 85.19 233 ASN A O 1
ATOM 1864 N N . THR A 1 234 ? 1.416 13.946 -8.605 1.00 86.81 234 THR A N 1
ATOM 1865 C CA . THR A 1 234 ? 2.831 14.340 -8.499 1.00 86.81 234 THR A CA 1
ATOM 1866 C C . THR A 1 234 ? 3.766 13.170 -8.813 1.00 86.81 234 THR A C 1
ATOM 1868 O O . THR A 1 234 ? 4.760 13.341 -9.520 1.00 86.81 234 THR A O 1
ATOM 1871 N N . LYS A 1 235 ? 3.453 11.963 -8.323 1.00 88.00 235 LYS A N 1
ATOM 1872 C CA . LYS A 1 235 ? 4.234 10.753 -8.629 1.00 88.00 235 LYS A CA 1
ATOM 1873 C C . LYS A 1 235 ? 4.184 10.409 -10.117 1.00 88.00 235 LYS A C 1
ATOM 1875 O O . LYS A 1 235 ? 5.236 10.174 -10.706 1.00 88.00 235 LYS A O 1
ATOM 1880 N N . ARG A 1 236 ? 2.994 10.443 -10.727 1.00 86.56 236 ARG A N 1
ATOM 1881 C CA . ARG A 1 236 ? 2.822 10.217 -12.174 1.00 86.56 236 ARG A CA 1
ATOM 1882 C C . ARG A 1 236 ? 3.618 11.219 -13.005 1.00 86.56 236 ARG A C 1
ATOM 1884 O O . ARG A 1 236 ? 4.289 10.820 -13.948 1.00 86.56 236 ARG A O 1
ATOM 1891 N N . PHE A 1 237 ? 3.595 12.499 -12.631 1.00 83.62 237 PHE A N 1
ATOM 1892 C CA . PHE A 1 237 ? 4.355 13.533 -13.334 1.00 83.62 237 PHE A CA 1
ATOM 1893 C C . PHE A 1 237 ? 5.866 13.287 -13.263 1.00 83.62 237 PHE A C 1
ATOM 1895 O O . PHE A 1 237 ? 6.548 13.378 -14.279 1.00 83.62 237 PHE A O 1
ATOM 1902 N N . LYS A 1 238 ? 6.394 12.915 -12.087 1.00 83.19 238 LYS A N 1
ATOM 1903 C CA . LYS A 1 238 ? 7.817 12.562 -11.938 1.00 83.19 238 LYS A CA 1
ATOM 1904 C C . LYS A 1 238 ? 8.211 11.385 -12.827 1.00 83.19 238 LYS A C 1
ATOM 1906 O O . LYS A 1 238 ? 9.246 11.456 -13.475 1.00 83.19 238 LYS A O 1
ATOM 1911 N N . GLN A 1 239 ? 7.378 10.347 -12.880 1.00 86.44 239 GLN A N 1
ATOM 1912 C CA . GLN A 1 239 ? 7.627 9.178 -13.720 1.00 86.44 239 GLN A CA 1
ATOM 1913 C C . GLN A 1 239 ? 7.605 9.527 -15.218 1.00 86.44 239 GLN A C 1
ATOM 1915 O O . GLN A 1 239 ? 8.500 9.139 -15.962 1.00 86.44 239 GLN A O 1
ATOM 1920 N N . LEU A 1 240 ? 6.629 10.322 -15.660 1.00 83.81 240 LEU A N 1
ATOM 1921 C CA . LEU A 1 240 ? 6.574 10.807 -17.041 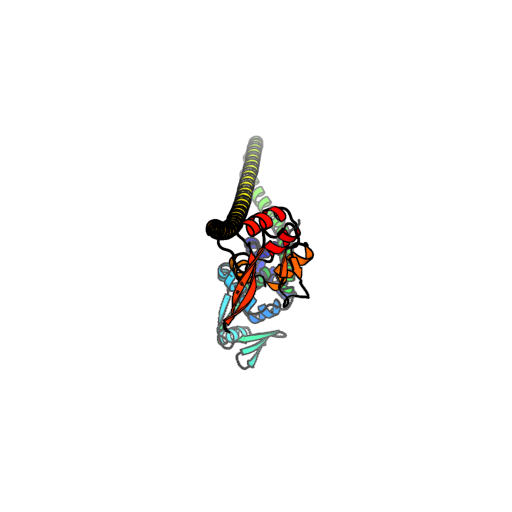1.00 83.81 240 LEU A CA 1
ATOM 1922 C C . LEU A 1 240 ? 7.796 11.664 -17.393 1.00 83.81 240 LEU A C 1
ATOM 1924 O O . LEU A 1 240 ? 8.335 11.540 -18.491 1.00 83.81 240 LEU A O 1
ATOM 1928 N N . ALA A 1 241 ? 8.256 12.510 -16.469 1.00 77.62 241 ALA A N 1
ATOM 1929 C CA . ALA A 1 241 ? 9.448 13.325 -16.669 1.00 77.62 241 ALA A CA 1
ATOM 1930 C C . ALA A 1 241 ? 10.713 12.464 -16.817 1.00 77.62 241 ALA A C 1
ATOM 1932 O O . ALA A 1 241 ? 11.521 12.736 -17.703 1.00 77.62 241 ALA A O 1
ATOM 1933 N N . THR A 1 242 ? 10.866 11.403 -16.015 1.00 86.25 242 THR A N 1
ATOM 1934 C CA . THR A 1 242 ? 11.994 10.467 -16.152 1.00 86.25 242 THR A CA 1
ATOM 1935 C C . THR A 1 242 ? 11.929 9.686 -17.460 1.00 86.25 242 THR A C 1
ATOM 1937 O O . THR A 1 242 ? 12.909 9.670 -18.194 1.00 86.25 242 THR A O 1
ATOM 1940 N N . GLU A 1 243 ? 10.766 9.133 -17.816 1.00 86.00 243 GLU A N 1
ATOM 1941 C CA . GLU A 1 243 ? 10.589 8.386 -19.070 1.00 86.00 243 GLU A CA 1
ATOM 1942 C C . GLU A 1 243 ? 10.842 9.269 -20.302 1.00 86.00 243 GLU A C 1
ATOM 1944 O O . GLU A 1 243 ? 11.436 8.834 -21.288 1.00 86.00 243 GLU A O 1
ATOM 1949 N N . THR A 1 244 ? 10.402 10.529 -20.257 1.00 83.56 244 THR A N 1
ATOM 1950 C CA . THR A 1 244 ? 10.638 11.488 -21.345 1.00 83.56 244 THR A CA 1
ATOM 1951 C C . THR A 1 244 ? 12.112 11.887 -21.417 1.00 83.56 244 THR A C 1
ATOM 1953 O O . THR A 1 244 ? 12.653 11.991 -22.516 1.00 83.56 244 THR A O 1
ATOM 1956 N N . GLY A 1 245 ? 12.772 12.061 -20.268 1.00 83.69 245 GLY A N 1
ATOM 1957 C CA . GLY A 1 245 ? 14.209 12.326 -20.190 1.00 83.69 245 GLY A CA 1
ATOM 1958 C C . GLY A 1 245 ? 15.045 11.195 -20.789 1.00 83.69 245 GLY A C 1
ATOM 1959 O O . GLY A 1 245 ? 15.891 11.454 -21.638 1.00 83.69 245 GLY A O 1
ATOM 1960 N N . GLU A 1 246 ? 14.752 9.943 -20.431 1.00 84.25 246 GLU A N 1
ATOM 1961 C CA . GLU A 1 246 ? 15.430 8.758 -20.977 1.00 84.25 246 GLU A CA 1
ATOM 1962 C C . GLU A 1 246 ? 15.225 8.623 -22.492 1.00 84.25 246 GLU A C 1
ATOM 1964 O O . GLU A 1 246 ? 16.170 8.360 -23.237 1.00 84.25 246 GLU A O 1
ATOM 1969 N N . LYS A 1 247 ? 13.997 8.853 -22.979 1.00 83.88 247 LYS A N 1
ATOM 1970 C CA . LYS A 1 247 ? 13.715 8.869 -24.423 1.00 83.88 247 LYS A CA 1
ATOM 1971 C C . LYS A 1 247 ? 14.520 9.947 -25.141 1.00 83.88 247 LYS A C 1
ATOM 1973 O O . LYS A 1 247 ? 15.085 9.668 -26.194 1.00 83.88 247 LYS A O 1
ATOM 1978 N N . LEU A 1 248 ? 14.584 11.156 -24.582 1.00 80.31 248 LEU A N 1
ATOM 1979 C CA . LEU A 1 248 ? 15.341 12.255 -25.173 1.00 80.31 248 LEU A CA 1
ATOM 1980 C C . LEU A 1 248 ? 16.842 11.945 -25.204 1.00 80.31 248 LEU A C 1
ATOM 1982 O O . LEU A 1 248 ? 17.489 12.195 -26.214 1.00 80.31 248 LEU A O 1
ATOM 1986 N N . GLU A 1 249 ? 17.385 11.353 -24.139 1.00 84.12 249 GLU A N 1
ATOM 1987 C CA . GLU A 1 249 ? 18.792 10.949 -24.082 1.00 84.12 249 GLU A CA 1
ATOM 1988 C C . GLU A 1 249 ? 19.131 9.911 -25.162 1.00 84.12 249 GLU A C 1
ATOM 1990 O O . GLU A 1 249 ? 20.159 10.027 -25.830 1.00 84.12 249 GLU A O 1
ATOM 1995 N N . ASN A 1 250 ? 18.253 8.931 -25.383 1.00 82.06 250 ASN A N 1
ATOM 1996 C CA . ASN A 1 250 ? 18.434 7.944 -26.448 1.00 82.06 250 ASN A CA 1
ATOM 1997 C C . ASN A 1 250 ? 18.392 8.595 -27.837 1.00 82.06 250 ASN A C 1
ATOM 1999 O O . ASN A 1 250 ? 19.279 8.345 -28.647 1.00 82.06 250 ASN A O 1
ATOM 2003 N N . VAL A 1 251 ? 17.441 9.505 -28.081 1.00 77.62 251 VAL A N 1
ATOM 2004 C CA . VAL A 1 251 ? 17.375 10.265 -29.342 1.00 77.62 251 VAL A CA 1
ATOM 2005 C C . VAL A 1 251 ? 18.648 11.088 -29.563 1.00 77.62 251 VAL A C 1
ATOM 2007 O O . VAL A 1 251 ? 19.174 11.117 -30.672 1.00 77.62 251 VAL A O 1
ATOM 2010 N N . VAL A 1 252 ? 19.184 11.730 -28.521 1.00 80.31 252 VAL A N 1
ATOM 2011 C CA . VAL A 1 252 ? 20.443 12.487 -28.620 1.00 80.31 252 VAL A CA 1
ATOM 2012 C C . VAL A 1 252 ? 21.615 11.567 -28.965 1.00 80.31 252 VAL A C 1
ATOM 2014 O O . VAL A 1 252 ? 22.396 11.901 -29.854 1.00 80.31 252 VAL A O 1
ATOM 2017 N N . LYS A 1 253 ? 21.725 10.393 -28.329 1.00 81.19 253 LYS A N 1
ATOM 2018 C CA . LYS A 1 253 ? 22.769 9.402 -28.652 1.00 81.19 253 LYS A CA 1
ATOM 2019 C C . LYS A 1 253 ? 22.681 8.931 -30.103 1.00 81.19 253 LYS A C 1
ATOM 2021 O O . LYS A 1 253 ? 23.712 8.825 -30.770 1.00 81.19 253 LYS A O 1
ATOM 2026 N N . ASP A 1 254 ? 21.471 8.695 -30.596 1.00 75.69 254 ASP A N 1
ATOM 2027 C CA . ASP A 1 254 ? 21.239 8.273 -31.977 1.00 75.69 254 ASP A CA 1
ATOM 2028 C C . ASP A 1 254 ? 21.627 9.374 -32.970 1.00 75.69 254 ASP A C 1
ATOM 2030 O O . ASP A 1 254 ? 22.348 9.113 -33.933 1.00 75.69 254 ASP A O 1
ATOM 2034 N N . LEU A 1 255 ? 21.260 10.627 -32.684 1.00 76.12 255 LEU A N 1
ATOM 2035 C CA . LEU A 1 255 ? 21.663 11.785 -33.487 1.00 76.12 255 LEU A CA 1
ATOM 2036 C C . LEU A 1 255 ? 23.180 12.007 -33.477 1.00 76.12 255 LEU A C 1
ATOM 2038 O O . LEU A 1 255 ? 23.763 12.310 -34.518 1.00 76.12 255 LEU A O 1
ATOM 2042 N N . GLU A 1 256 ? 23.847 11.841 -32.333 1.00 78.38 256 GLU A N 1
ATOM 2043 C CA . GLU A 1 256 ? 25.307 11.931 -32.257 1.00 78.38 256 GLU A CA 1
ATOM 2044 C C . GLU A 1 256 ? 25.990 10.840 -33.085 1.00 78.38 256 GLU A C 1
ATOM 2046 O O . GLU A 1 256 ? 26.987 11.111 -33.761 1.00 78.38 256 GLU A O 1
ATOM 2051 N N . LYS A 1 257 ? 25.463 9.612 -33.056 1.00 79.50 257 LYS A N 1
ATOM 2052 C CA . LYS A 1 257 ? 25.987 8.506 -33.860 1.00 79.50 257 LYS A CA 1
ATOM 2053 C C . LYS A 1 257 ? 25.796 8.773 -35.355 1.00 79.50 257 LYS A C 1
ATOM 2055 O O . LYS A 1 257 ? 26.767 8.654 -36.107 1.00 79.50 257 LYS A O 1
ATOM 2060 N N . ALA A 1 258 ? 24.606 9.216 -35.760 1.00 73.50 258 ALA A N 1
ATOM 2061 C CA . ALA A 1 258 ? 24.311 9.600 -37.137 1.00 73.50 258 ALA A CA 1
ATOM 2062 C C . ALA A 1 258 ? 25.227 10.740 -37.616 1.00 73.50 258 ALA A C 1
ATOM 2064 O O . ALA A 1 258 ? 25.814 10.661 -38.696 1.00 73.50 258 ALA A O 1
ATOM 2065 N N . ARG A 1 259 ? 25.452 11.760 -36.776 1.00 74.12 259 ARG A N 1
ATOM 2066 C CA . ARG A 1 259 ? 26.378 12.863 -37.072 1.00 74.12 259 ARG A CA 1
ATOM 2067 C C . ARG A 1 259 ? 27.811 12.372 -37.281 1.00 74.12 259 ARG A C 1
ATOM 2069 O O . ARG A 1 259 ? 28.429 12.721 -38.279 1.00 74.12 259 ARG A O 1
ATOM 2076 N N . ARG A 1 260 ? 28.335 11.525 -36.385 1.00 77.69 260 ARG A N 1
ATOM 2077 C CA . ARG A 1 260 ? 29.691 10.956 -36.527 1.00 77.69 260 ARG A CA 1
ATOM 2078 C C . ARG A 1 260 ? 29.842 10.146 -37.814 1.00 77.69 260 ARG A C 1
ATOM 2080 O O . ARG A 1 260 ? 30.907 10.189 -38.429 1.00 77.69 260 ARG A O 1
ATOM 2087 N N . LYS A 1 261 ? 28.799 9.405 -38.209 1.00 74.81 261 LYS A N 1
ATOM 2088 C CA . LYS A 1 261 ? 28.758 8.691 -39.491 1.00 74.81 261 LYS A CA 1
ATOM 2089 C C . LYS A 1 261 ? 28.790 9.673 -40.664 1.00 74.81 261 LYS A C 1
ATOM 2091 O O . LYS A 1 261 ? 29.622 9.490 -41.547 1.00 74.81 261 LYS A O 1
ATOM 2096 N N . SER A 1 262 ? 27.984 10.737 -40.641 1.00 75.50 262 SER A N 1
ATOM 2097 C CA . SER A 1 262 ? 28.031 11.805 -41.655 1.00 75.50 262 SER A CA 1
ATOM 2098 C C . SER A 1 262 ? 29.442 12.384 -41.801 1.00 75.50 262 SER A C 1
ATOM 2100 O O . SER A 1 262 ? 30.002 12.353 -42.891 1.00 75.50 262 SER A O 1
ATOM 2102 N N . ASP A 1 263 ? 30.083 12.765 -40.691 1.00 77.44 263 ASP A N 1
ATOM 2103 C CA . ASP A 1 263 ? 31.444 13.323 -40.699 1.00 77.44 263 ASP A CA 1
ATOM 2104 C C . ASP A 1 263 ? 32.492 12.339 -41.264 1.00 77.44 263 ASP A C 1
ATOM 2106 O O . ASP A 1 263 ? 33.549 12.735 -41.763 1.00 77.44 263 ASP A O 1
ATOM 2110 N N . LEU A 1 264 ? 32.273 11.025 -41.122 1.00 79.75 264 LEU A N 1
ATOM 2111 C CA . LEU A 1 264 ? 33.127 10.004 -41.736 1.00 79.75 264 LEU A CA 1
ATOM 2112 C C . LEU A 1 264 ? 32.926 9.958 -43.253 1.00 79.75 264 LEU A C 1
ATOM 2114 O O . LEU A 1 264 ? 33.912 9.783 -43.979 1.00 79.75 264 LEU A O 1
ATOM 2118 N N . PHE A 1 265 ? 31.676 10.050 -43.720 1.00 77.25 265 PHE A N 1
ATOM 2119 C CA . PHE A 1 265 ? 31.338 10.057 -45.143 1.00 77.25 265 PHE A CA 1
ATOM 2120 C C . PHE A 1 265 ? 31.887 11.306 -45.828 1.00 77.25 265 PHE A C 1
ATOM 2122 O O . PHE A 1 265 ? 32.545 11.168 -46.857 1.00 77.25 265 PHE A O 1
ATOM 2129 N N . ASP A 1 266 ? 31.718 12.481 -45.222 1.00 77.75 266 ASP A N 1
ATOM 2130 C CA . ASP A 1 266 ? 32.236 13.746 -45.753 1.00 77.75 266 ASP A CA 1
ATOM 2131 C C . ASP A 1 266 ? 33.758 13.687 -45.909 1.00 77.75 266 ASP A C 1
ATOM 2133 O O . ASP A 1 266 ? 34.284 13.896 -46.998 1.00 77.75 266 ASP A O 1
ATOM 2137 N N . ARG A 1 267 ? 34.478 13.226 -44.874 1.00 82.62 267 ARG A N 1
ATOM 2138 C CA . ARG A 1 267 ? 35.937 13.020 -44.951 1.00 82.62 267 ARG A CA 1
ATOM 2139 C C . ARG A 1 267 ? 36.359 12.062 -46.059 1.00 82.62 267 ARG A C 1
ATOM 2141 O O . ARG A 1 267 ? 37.423 12.239 -46.650 1.00 82.62 267 ARG A O 1
ATOM 2148 N N . TYR A 1 268 ? 35.577 11.016 -46.314 1.00 83.12 268 TYR A N 1
ATOM 2149 C CA . TYR A 1 268 ?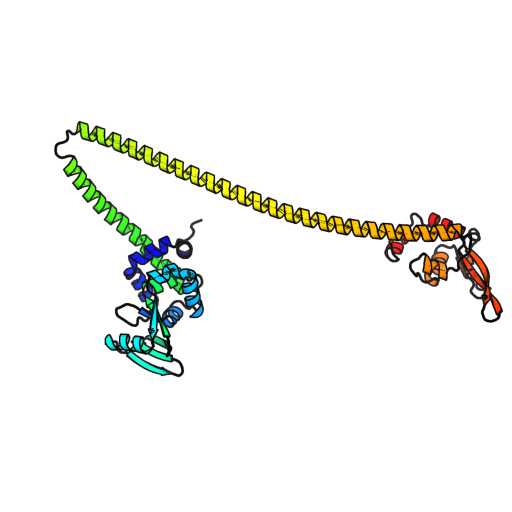 35.867 10.097 -47.408 1.00 83.12 268 TYR A CA 1
ATOM 2150 C C . TYR A 1 268 ? 35.639 10.751 -48.766 1.00 83.12 268 TYR A C 1
ATOM 2152 O O . TYR A 1 268 ? 36.494 10.633 -49.646 1.00 83.12 268 TYR A O 1
ATOM 2160 N N . ILE A 1 269 ? 34.520 11.456 -48.919 1.00 80.75 269 ILE A N 1
ATOM 2161 C CA . ILE A 1 269 ? 34.179 12.158 -50.152 1.00 80.75 269 ILE A CA 1
ATOM 2162 C C . ILE A 1 269 ? 35.256 13.201 -50.472 1.00 80.75 269 ILE A C 1
ATOM 2164 O O . ILE A 1 269 ? 35.790 13.199 -51.583 1.00 80.75 269 ILE A O 1
ATOM 2168 N N . ASP A 1 270 ? 35.657 13.985 -49.473 1.00 84.06 270 ASP A N 1
ATOM 2169 C CA . ASP A 1 270 ? 36.698 15.009 -49.576 1.00 84.06 270 ASP A CA 1
ATOM 2170 C C . ASP A 1 270 ? 38.084 14.425 -49.861 1.00 84.06 270 ASP A C 1
ATOM 2172 O O . ASP A 1 270 ? 38.910 15.069 -50.507 1.00 84.06 270 ASP A O 1
ATOM 2176 N N . SER A 1 271 ? 38.359 13.191 -49.417 1.00 87.06 271 SER A N 1
ATOM 2177 C CA . SER A 1 271 ? 39.655 12.551 -49.668 1.00 87.06 271 SER A CA 1
ATOM 2178 C C . SER A 1 271 ? 39.924 12.313 -51.155 1.00 87.06 271 SER A C 1
ATOM 2180 O O . SER A 1 271 ? 41.083 12.221 -51.556 1.00 87.06 271 SER A O 1
ATOM 2182 N N . GLY A 1 272 ? 38.875 12.160 -51.974 1.00 83.62 272 GLY A N 1
ATOM 2183 C CA . GLY A 1 272 ? 39.007 11.832 -53.395 1.00 83.62 272 GLY A CA 1
ATOM 2184 C C . GLY A 1 272 ? 39.583 10.435 -53.680 1.00 83.62 272 GLY A C 1
ATOM 2185 O O . GLY A 1 272 ? 39.780 10.087 -54.843 1.00 83.62 272 GLY A O 1
ATOM 2186 N N . LEU A 1 273 ? 39.865 9.628 -52.650 1.00 86.31 273 LEU A N 1
ATOM 2187 C CA . LEU A 1 273 ? 40.524 8.329 -52.783 1.00 86.31 273 LEU A CA 1
ATOM 2188 C C . LEU A 1 273 ? 39.512 7.193 -52.967 1.00 86.31 273 LEU A C 1
ATOM 2190 O O . LEU A 1 273 ? 38.458 7.146 -52.335 1.00 86.31 273 LEU A O 1
ATOM 2194 N N . ASN A 1 274 ? 39.864 6.209 -53.791 1.00 89.06 274 ASN A N 1
ATOM 2195 C CA . ASN A 1 274 ? 39.072 4.989 -53.934 1.00 89.06 274 ASN A CA 1
ATOM 2196 C C . ASN A 1 274 ? 39.284 4.060 -52.730 1.00 89.06 274 ASN A C 1
ATOM 2198 O O . ASN A 1 274 ? 40.392 3.950 -52.201 1.00 89.06 274 ASN A O 1
ATOM 2202 N N . MET A 1 275 ? 38.229 3.358 -52.314 1.00 88.31 275 MET A N 1
ATOM 2203 C CA . MET A 1 275 ? 38.268 2.443 -51.170 1.00 88.31 275 MET A CA 1
ATOM 2204 C C . MET A 1 275 ? 37.892 1.025 -51.588 1.00 88.31 275 MET A C 1
ATOM 2206 O O . MET A 1 275 ? 37.010 0.827 -52.419 1.00 88.31 275 MET A O 1
ATOM 2210 N N . THR A 1 276 ? 38.533 0.004 -51.018 1.00 88.44 276 THR A N 1
ATOM 2211 C CA . THR A 1 276 ? 38.082 -1.377 -51.244 1.00 88.44 276 THR A CA 1
ATOM 2212 C C . THR A 1 276 ? 36.681 -1.566 -50.668 1.00 88.44 276 THR A C 1
ATOM 2214 O O . THR A 1 276 ? 36.335 -0.969 -49.651 1.00 88.44 276 THR A O 1
ATOM 2217 N N . LEU A 1 277 ? 35.875 -2.439 -51.277 1.00 86.12 277 LEU A N 1
ATOM 2218 C CA . LEU A 1 277 ? 34.541 -2.740 -50.742 1.00 86.12 277 LEU A CA 1
ATOM 2219 C C . LEU A 1 277 ? 34.592 -3.289 -49.315 1.00 86.12 277 LEU A C 1
ATOM 2221 O O . LEU A 1 277 ? 33.687 -3.038 -48.529 1.00 86.12 277 LEU A O 1
ATOM 2225 N N . GLN A 1 278 ? 35.663 -4.000 -48.970 1.00 86.00 278 GLN A N 1
ATOM 2226 C CA . GLN A 1 278 ? 35.876 -4.491 -47.616 1.00 86.00 278 GLN A CA 1
ATOM 2227 C C . GLN A 1 278 ? 36.078 -3.371 -46.611 1.00 86.00 278 GLN A C 1
ATOM 2229 O O . GLN A 1 278 ? 35.403 -3.356 -45.587 1.00 86.00 278 GLN A O 1
ATOM 2234 N N . GLU A 1 279 ? 36.954 -2.421 -46.919 1.00 86.19 279 GLU A N 1
ATOM 2235 C CA . GLU A 1 279 ? 37.192 -1.299 -46.021 1.00 86.19 279 GLU A CA 1
ATOM 2236 C C . GLU A 1 279 ? 35.977 -0.367 -45.957 1.00 86.19 279 GLU A C 1
ATOM 2238 O O . GLU A 1 279 ? 35.649 0.138 -44.886 1.00 86.19 279 GLU A O 1
ATOM 2243 N N . PHE A 1 280 ? 35.254 -0.214 -47.071 1.00 86.06 280 PHE A N 1
ATOM 2244 C CA . PHE A 1 280 ? 34.017 0.557 -47.114 1.00 86.06 280 PHE A CA 1
ATOM 2245 C C . PHE A 1 280 ? 32.939 -0.051 -46.213 1.00 86.06 280 PHE A C 1
ATOM 2247 O O . PHE A 1 280 ? 32.402 0.638 -45.351 1.00 86.06 280 PHE A O 1
ATOM 2254 N N . CYS A 1 281 ? 32.663 -1.352 -46.345 1.00 83.50 281 CYS A N 1
ATOM 2255 C CA . CYS A 1 281 ? 31.646 -1.993 -45.511 1.00 83.50 281 CYS A CA 1
ATOM 2256 C C . CYS A 1 281 ? 32.032 -1.966 -44.024 1.00 83.50 281 CYS A C 1
ATOM 2258 O O . CYS A 1 281 ? 31.194 -1.687 -43.174 1.00 83.50 281 CYS A O 1
ATOM 2260 N N . LYS A 1 282 ? 33.318 -2.173 -43.722 1.00 83.31 282 LYS A N 1
ATOM 2261 C CA . LYS A 1 282 ? 33.851 -2.115 -42.359 1.00 83.31 282 LYS A CA 1
ATOM 2262 C C . LYS A 1 282 ? 33.662 -0.740 -41.711 1.00 83.31 282 LYS A C 1
ATOM 2264 O O . LYS A 1 282 ? 33.236 -0.637 -40.570 1.00 83.31 282 LYS A O 1
ATOM 2269 N N . ARG A 1 283 ? 34.006 0.331 -42.431 1.00 81.50 283 ARG A N 1
ATOM 2270 C CA . ARG A 1 283 ? 34.018 1.695 -41.878 1.00 81.50 283 ARG A CA 1
ATOM 2271 C C . ARG A 1 283 ? 32.663 2.392 -41.904 1.00 81.50 283 ARG A C 1
ATOM 2273 O O . ARG A 1 283 ? 32.436 3.258 -41.065 1.00 81.50 283 ARG A O 1
ATOM 2280 N N . TYR A 1 284 ? 31.816 2.064 -42.877 1.00 78.38 284 TYR A N 1
ATOM 2281 C CA . TYR A 1 284 ? 30.629 2.860 -43.201 1.00 78.38 284 TYR A CA 1
ATOM 2282 C C . TYR A 1 284 ? 29.316 2.083 -43.127 1.00 78.38 284 TYR A C 1
ATOM 2284 O O . TYR A 1 284 ? 28.263 2.711 -43.107 1.00 78.38 284 TYR A O 1
ATOM 2292 N N . LEU A 1 285 ? 29.367 0.748 -43.086 1.00 76.06 285 LEU A N 1
ATOM 2293 C CA . LEU A 1 285 ? 28.189 -0.126 -43.069 1.00 76.06 285 LEU A CA 1
ATOM 2294 C C . LEU A 1 285 ? 28.217 -1.095 -41.874 1.00 76.06 285 LEU A C 1
ATOM 2296 O O . LEU A 1 285 ? 27.847 -2.255 -42.025 1.00 76.06 285 LEU A O 1
ATOM 2300 N N . ASP A 1 286 ? 28.698 -0.634 -40.714 1.00 74.44 286 ASP A N 1
ATOM 2301 C CA . ASP A 1 286 ? 28.692 -1.366 -39.436 1.00 74.44 286 ASP A CA 1
ATOM 2302 C C . ASP A 1 286 ? 29.160 -2.838 -39.564 1.00 74.44 286 ASP A C 1
ATOM 2304 O O . ASP A 1 286 ? 28.476 -3.774 -39.154 1.00 74.44 286 ASP A O 1
ATOM 2308 N N . ASP A 1 287 ? 30.343 -3.039 -40.163 1.00 72.69 287 ASP A N 1
ATOM 2309 C CA . ASP A 1 287 ? 30.979 -4.352 -40.372 1.00 72.69 287 ASP A CA 1
ATOM 2310 C C . ASP A 1 287 ? 30.199 -5.334 -41.270 1.00 72.69 287 ASP A C 1
ATOM 2312 O O . ASP A 1 287 ? 30.407 -6.553 -41.215 1.00 72.69 287 ASP A O 1
ATOM 2316 N N . LEU A 1 288 ? 29.348 -4.823 -42.169 1.00 78.75 288 LEU A N 1
ATOM 2317 C CA . LEU A 1 288 ? 28.695 -5.645 -43.185 1.00 78.75 288 LEU A CA 1
ATOM 2318 C C . LEU A 1 288 ? 29.732 -6.464 -43.971 1.00 78.75 288 LEU A C 1
ATOM 2320 O O . LEU A 1 288 ? 30.760 -5.964 -44.443 1.00 78.75 288 LEU A O 1
ATOM 2324 N N . ARG A 1 289 ? 29.459 -7.757 -44.155 1.00 81.50 289 ARG A N 1
ATOM 2325 C CA . ARG A 1 289 ? 30.345 -8.603 -44.955 1.00 81.50 289 ARG A CA 1
ATOM 2326 C C . ARG A 1 289 ? 30.307 -8.139 -46.401 1.00 81.50 289 ARG A C 1
ATOM 2328 O O . ARG A 1 289 ? 29.250 -8.017 -47.015 1.00 81.50 289 ARG A O 1
ATOM 2335 N N . SER A 1 290 ? 31.485 -7.954 -46.981 1.00 83.56 290 SER A N 1
ATOM 2336 C CA . SER A 1 290 ? 31.618 -7.458 -48.354 1.00 83.56 290 SER A CA 1
ATOM 2337 C C . SER A 1 290 ? 30.967 -8.380 -49.381 1.00 83.56 290 SER A C 1
ATOM 2339 O O . SER A 1 290 ? 30.528 -7.901 -50.418 1.00 83.56 290 SER A O 1
ATOM 2341 N N . SER A 1 291 ? 30.886 -9.687 -49.103 1.00 83.19 291 SER A N 1
ATOM 2342 C CA . SER A 1 291 ? 30.148 -10.653 -49.926 1.00 83.19 291 SER A CA 1
ATOM 2343 C C . SER A 1 291 ? 28.670 -10.297 -50.033 1.00 83.19 291 SER A C 1
ATOM 2345 O O . SER A 1 291 ? 28.128 -10.267 -51.132 1.00 83.19 291 SER A O 1
ATOM 2347 N N . ASP A 1 292 ? 28.059 -9.962 -48.899 1.00 84.00 292 ASP A N 1
ATOM 2348 C CA . ASP A 1 292 ? 26.626 -9.711 -48.778 1.00 84.00 292 ASP A CA 1
ATOM 2349 C C . ASP A 1 292 ? 26.290 -8.388 -49.488 1.00 84.00 292 ASP A C 1
ATOM 2351 O O . ASP A 1 292 ? 25.330 -8.301 -50.254 1.00 84.00 292 ASP A O 1
ATOM 2355 N N . PHE A 1 293 ? 27.167 -7.386 -49.348 1.00 83.75 293 PHE A N 1
ATOM 2356 C CA . PHE A 1 293 ? 27.077 -6.132 -50.098 1.00 83.75 293 PHE A CA 1
ATOM 2357 C C . PHE A 1 293 ? 27.244 -6.327 -51.614 1.00 83.75 293 PHE A C 1
ATOM 2359 O O . PHE A 1 293 ? 26.522 -5.731 -52.411 1.00 83.75 293 PHE A O 1
ATOM 2366 N N . ILE A 1 294 ? 28.181 -7.178 -52.041 1.00 85.25 294 ILE A N 1
ATOM 2367 C CA . ILE A 1 294 ? 28.402 -7.479 -53.462 1.00 85.25 294 ILE A CA 1
ATOM 2368 C C . ILE A 1 294 ? 27.202 -8.210 -54.069 1.00 85.25 294 ILE A C 1
ATOM 2370 O O . ILE A 1 294 ? 26.821 -7.903 -55.200 1.00 85.25 294 ILE A O 1
ATOM 2374 N N . ASP A 1 295 ? 26.620 -9.171 -53.355 1.00 83.81 295 ASP A N 1
ATOM 2375 C CA . ASP A 1 295 ? 25.437 -9.893 -53.820 1.00 83.81 295 ASP A CA 1
ATOM 2376 C C . ASP A 1 295 ? 24.234 -8.958 -53.935 1.00 83.81 295 ASP A C 1
ATOM 2378 O O . ASP A 1 295 ? 23.560 -8.962 -54.964 1.00 83.81 295 ASP A O 1
ATOM 2382 N N . TRP A 1 296 ? 24.065 -8.040 -52.985 1.00 83.56 296 TRP A N 1
ATOM 2383 C CA . TRP A 1 296 ? 23.057 -6.988 -53.085 1.00 83.56 296 TRP A CA 1
ATOM 2384 C C . TRP A 1 296 ? 23.241 -6.096 -54.324 1.00 83.56 296 TRP A C 1
ATOM 2386 O O . TRP A 1 296 ? 22.308 -5.904 -55.106 1.00 83.56 296 TRP A O 1
ATOM 2396 N N . LEU A 1 297 ? 24.462 -5.611 -54.575 1.00 85.50 297 LEU A N 1
ATOM 2397 C CA . LEU A 1 297 ? 24.760 -4.817 -55.773 1.00 85.50 297 LEU A CA 1
ATOM 2398 C C . LEU A 1 297 ? 24.557 -5.611 -57.076 1.00 85.50 297 LEU A C 1
ATOM 2400 O O . LEU A 1 297 ? 24.326 -5.025 -58.137 1.00 85.50 297 LEU A O 1
ATOM 2404 N N . ARG A 1 298 ? 24.674 -6.942 -57.041 1.00 85.12 298 ARG A N 1
ATOM 2405 C CA . ARG A 1 298 ? 24.391 -7.803 -58.198 1.00 85.12 298 ARG A CA 1
ATOM 2406 C C . ARG A 1 298 ? 22.898 -7.962 -58.440 1.00 85.12 298 ARG A C 1
ATOM 2408 O O . ARG A 1 298 ? 22.488 -7.896 -59.600 1.00 85.12 298 ARG A O 1
ATOM 2415 N N . ASP A 1 299 ? 22.125 -8.177 -57.382 1.00 82.62 299 ASP A N 1
ATOM 2416 C CA . ASP A 1 299 ? 20.669 -8.308 -57.450 1.00 82.62 299 ASP A CA 1
ATOM 2417 C C . ASP A 1 299 ? 20.034 -7.023 -57.986 1.00 82.62 299 ASP A C 1
ATOM 2419 O O . ASP A 1 299 ? 19.126 -7.074 -58.813 1.00 82.62 299 ASP A O 1
ATOM 2423 N N . ASP A 1 300 ? 20.599 -5.869 -57.624 1.00 81.56 300 ASP A N 1
ATOM 2424 C CA . ASP A 1 300 ? 20.182 -4.564 -58.141 1.00 81.56 300 ASP A CA 1
ATOM 2425 C C . ASP A 1 300 ? 20.768 -4.223 -59.530 1.00 81.56 300 ASP A C 1
ATOM 2427 O O . ASP A 1 300 ? 20.614 -3.118 -60.058 1.00 81.56 300 ASP A O 1
ATOM 2431 N N . GLY A 1 301 ? 21.472 -5.176 -60.147 1.00 84.62 301 GLY A N 1
ATOM 2432 C CA . GLY A 1 301 ? 21.992 -5.060 -61.507 1.00 84.62 301 GLY A CA 1
ATOM 2433 C C . GLY A 1 301 ? 23.154 -4.078 -61.675 1.00 84.62 301 GLY A C 1
ATOM 2434 O O . GLY A 1 301 ? 23.504 -3.751 -62.807 1.00 84.62 301 GLY A O 1
ATOM 2435 N N . ILE A 1 302 ? 23.780 -3.623 -60.591 1.00 85.75 302 ILE A N 1
ATOM 2436 C CA . ILE A 1 302 ? 24.924 -2.701 -60.627 1.00 85.75 302 ILE A CA 1
ATOM 2437 C C . ILE A 1 302 ? 26.205 -3.466 -60.976 1.00 85.75 302 ILE A C 1
ATOM 2439 O O . ILE A 1 302 ? 26.995 -3.036 -61.825 1.00 85.75 302 ILE A O 1
ATOM 2443 N N . LEU A 1 303 ? 26.390 -4.635 -60.358 1.00 86.94 303 LEU A N 1
ATOM 2444 C CA . LEU A 1 303 ? 27.529 -5.518 -60.591 1.00 86.94 303 LEU A CA 1
ATOM 2445 C C . LEU A 1 303 ? 27.125 -6.787 -61.349 1.00 86.94 303 LEU A C 1
ATOM 2447 O O . LEU A 1 303 ? 25.987 -7.254 -61.308 1.00 86.94 303 LEU A O 1
ATOM 2451 N N . TYR A 1 304 ? 28.090 -7.394 -62.031 1.00 84.50 304 TYR A N 1
ATOM 2452 C CA . TYR A 1 304 ? 27.972 -8.751 -62.555 1.00 84.50 304 TYR A CA 1
ATOM 2453 C C . TYR A 1 304 ? 29.276 -9.525 -62.351 1.00 84.50 304 TYR A C 1
ATOM 2455 O O . TYR A 1 304 ? 30.363 -8.956 -62.218 1.00 84.50 304 TYR A O 1
ATOM 2463 N N . ARG A 1 305 ? 29.165 -10.856 -62.307 1.00 76.44 305 ARG A N 1
ATOM 2464 C CA . ARG A 1 305 ? 30.319 -11.750 -62.185 1.00 76.44 305 ARG A CA 1
ATOM 2465 C C . ARG A 1 305 ? 30.869 -12.058 -63.573 1.00 76.44 305 ARG A C 1
ATOM 2467 O O . ARG A 1 305 ? 30.169 -12.657 -64.388 1.00 76.44 305 ARG A O 1
ATOM 2474 N N . ASN A 1 306 ? 32.119 -11.689 -63.838 1.00 70.00 306 ASN A N 1
ATOM 2475 C CA . ASN A 1 306 ? 32.781 -12.061 -65.083 1.00 70.00 306 ASN A CA 1
ATOM 2476 C C . ASN A 1 306 ? 33.377 -13.474 -64.956 1.00 70.00 306 ASN A C 1
ATOM 2478 O O . ASN A 1 306 ? 34.301 -13.697 -64.173 1.00 70.00 306 ASN A O 1
ATOM 2482 N N . LYS A 1 307 ? 32.846 -14.434 -65.724 1.00 60.50 307 LYS A N 1
ATOM 2483 C CA . LYS A 1 307 ? 33.313 -15.831 -65.719 1.00 60.50 307 LYS A CA 1
ATOM 2484 C C . LYS A 1 307 ? 34.697 -16.006 -66.368 1.00 60.50 307 LYS A C 1
ATOM 2486 O O . LYS A 1 307 ? 35.379 -16.971 -66.050 1.00 60.50 307 LYS A O 1
ATOM 2491 N N . ASN A 1 308 ? 35.138 -15.052 -67.193 1.00 57.88 308 ASN A N 1
ATOM 2492 C CA . ASN A 1 308 ? 36.342 -15.171 -68.025 1.00 57.88 308 ASN A CA 1
ATOM 2493 C C . ASN A 1 308 ? 37.574 -14.446 -67.447 1.00 57.88 308 ASN A C 1
ATOM 2495 O O . ASN A 1 308 ? 38.621 -14.415 -68.083 1.00 57.88 308 ASN A O 1
ATOM 2499 N N . ALA A 1 309 ? 37.468 -13.838 -66.259 1.00 54.41 309 ALA A N 1
ATOM 2500 C CA . ALA A 1 309 ? 38.553 -13.075 -65.639 1.00 54.41 309 ALA A CA 1
ATOM 2501 C C . ALA A 1 309 ? 38.609 -13.326 -64.124 1.00 54.41 309 ALA A C 1
ATOM 2503 O O . ALA A 1 309 ? 38.079 -12.535 -63.348 1.00 54.41 309 ALA A O 1
ATOM 2504 N N . ASN A 1 310 ? 39.217 -14.444 -63.707 1.00 56.03 310 ASN A N 1
ATOM 2505 C CA . ASN A 1 310 ? 39.624 -14.763 -62.324 1.00 56.03 310 ASN A CA 1
ATOM 2506 C C . ASN A 1 310 ? 38.607 -14.427 -61.205 1.00 56.03 310 ASN A C 1
ATOM 2508 O O . ASN A 1 310 ? 38.996 -14.100 -60.083 1.00 56.03 310 ASN A O 1
ATOM 2512 N N . GLY A 1 311 ? 37.303 -14.495 -61.500 1.00 60.62 311 GLY A N 1
ATOM 2513 C CA . GLY A 1 311 ? 36.227 -14.211 -60.547 1.00 60.62 311 GLY A CA 1
ATOM 2514 C C . GLY A 1 311 ? 36.064 -12.739 -60.147 1.00 60.62 311 GLY A C 1
ATOM 2515 O O . GLY A 1 311 ? 35.423 -12.473 -59.136 1.00 60.62 311 GLY A O 1
ATOM 2516 N N . VAL A 1 312 ? 36.620 -11.789 -60.905 1.00 64.31 312 VAL A N 1
ATOM 2517 C CA . VAL A 1 312 ? 36.543 -10.354 -60.594 1.00 64.31 312 VAL A CA 1
ATOM 2518 C C . VAL A 1 312 ? 35.151 -9.798 -60.933 1.00 64.31 312 VAL A C 1
ATOM 2520 O O . VAL A 1 312 ? 34.632 -9.998 -62.036 1.00 64.31 312 VAL A O 1
ATOM 2523 N N . HIS A 1 313 ? 34.547 -9.076 -59.986 1.00 74.75 313 HIS A N 1
ATOM 2524 C CA . HIS A 1 313 ? 33.292 -8.351 -60.197 1.00 74.75 313 HIS A CA 1
ATOM 2525 C C . HIS A 1 313 ? 33.521 -7.135 -61.100 1.00 74.75 313 HIS A C 1
ATOM 2527 O O . HIS A 1 313 ? 34.510 -6.416 -60.938 1.00 74.75 313 HIS A O 1
ATOM 2533 N N . ARG A 1 314 ? 32.613 -6.916 -62.056 1.00 77.88 314 ARG A N 1
ATOM 2534 C CA . ARG A 1 314 ? 32.628 -5.755 -62.955 1.00 77.88 314 ARG A CA 1
ATOM 2535 C C . ARG A 1 314 ? 31.317 -4.987 -62.861 1.00 77.88 314 ARG A C 1
ATOM 2537 O O . ARG A 1 314 ? 30.267 -5.573 -62.598 1.00 77.88 314 ARG A O 1
ATOM 2544 N N . THR A 1 315 ? 31.390 -3.686 -63.103 1.00 81.38 315 THR A N 1
ATOM 2545 C CA . THR A 1 315 ? 30.230 -2.798 -63.200 1.00 81.38 315 THR A CA 1
ATOM 2546 C C . THR A 1 315 ? 29.519 -2.977 -64.532 1.00 81.38 315 THR A C 1
ATOM 2548 O O . THR A 1 315 ? 30.160 -3.121 -65.576 1.00 81.38 315 THR A O 1
ATOM 2551 N N . ARG A 1 316 ? 28.182 -2.984 -64.517 1.00 81.06 316 ARG A N 1
ATOM 2552 C CA . ARG A 1 316 ? 27.398 -2.902 -65.757 1.00 81.06 316 ARG A CA 1
ATOM 2553 C C . ARG A 1 316 ? 27.547 -1.513 -66.392 1.00 81.06 316 ARG A C 1
ATOM 2555 O O . ARG A 1 316 ? 27.879 -0.536 -65.714 1.00 81.06 316 ARG A O 1
ATOM 2562 N N . ASN A 1 317 ? 27.287 -1.425 -67.698 1.00 72.94 317 ASN A N 1
ATOM 2563 C CA . ASN A 1 317 ? 27.332 -0.163 -68.441 1.00 72.94 317 ASN A CA 1
ATOM 2564 C C . ASN A 1 317 ? 26.453 0.895 -67.751 1.00 72.94 317 ASN A C 1
ATOM 2566 O O . ASN A 1 317 ? 25.296 0.629 -67.444 1.00 72.94 317 ASN A O 1
ATOM 2570 N N . GLY A 1 318 ? 27.026 2.074 -67.484 1.00 75.50 318 GLY A N 1
ATOM 2571 C CA . GLY A 1 318 ? 26.385 3.160 -66.726 1.00 75.50 318 GLY A CA 1
ATOM 2572 C C . GLY A 1 318 ? 26.871 3.315 -65.276 1.00 75.50 318 GLY A C 1
ATOM 2573 O O . GLY A 1 318 ? 26.795 4.415 -64.736 1.00 75.50 318 GLY A O 1
ATOM 2574 N N . PHE A 1 319 ? 27.467 2.276 -64.675 1.00 83.94 319 PHE A N 1
ATOM 2575 C CA . PHE A 1 319 ? 27.952 2.297 -63.281 1.00 83.94 319 PHE A CA 1
ATOM 2576 C C . PHE A 1 319 ? 29.482 2.380 -63.149 1.00 83.94 319 PHE A C 1
ATOM 2578 O O . PHE A 1 319 ? 30.020 2.305 -62.049 1.00 83.94 319 PHE A O 1
ATOM 2585 N N . GLY A 1 320 ? 30.210 2.568 -64.255 1.00 79.00 320 GLY A N 1
ATOM 2586 C CA . GLY A 1 320 ? 31.681 2.593 -64.267 1.00 79.00 320 GLY A CA 1
ATOM 2587 C C . GLY A 1 320 ? 32.320 3.737 -63.470 1.00 79.00 320 GLY A C 1
ATOM 2588 O O . GLY A 1 320 ? 33.471 3.625 -63.082 1.00 79.00 320 GLY A O 1
ATOM 2589 N N . ARG A 1 321 ? 31.571 4.811 -63.183 1.00 83.69 321 ARG A N 1
ATOM 2590 C CA . ARG A 1 321 ? 32.015 5.898 -62.287 1.00 83.69 321 ARG A CA 1
ATOM 2591 C C . ARG A 1 321 ? 31.737 5.619 -60.810 1.00 83.69 321 ARG A C 1
ATOM 2593 O O . ARG A 1 321 ? 32.134 6.416 -59.969 1.00 83.69 321 ARG A O 1
ATOM 2600 N N . TRP A 1 322 ? 30.999 4.550 -60.502 1.00 88.69 322 TRP A N 1
ATOM 2601 C CA . TRP A 1 322 ? 30.597 4.216 -59.136 1.00 88.69 322 TRP A CA 1
ATOM 2602 C C . TRP A 1 322 ? 31.584 3.246 -58.496 1.00 88.69 322 TRP A C 1
ATOM 2604 O O . TRP A 1 322 ? 31.902 3.364 -57.315 1.00 88.69 322 TRP A O 1
ATOM 2614 N N . PHE A 1 323 ? 32.086 2.306 -59.296 1.00 89.56 323 PHE A N 1
ATOM 2615 C CA . PHE A 1 323 ? 33.108 1.367 -58.872 1.00 89.56 323 PHE A CA 1
ATOM 2616 C C . PHE A 1 323 ? 34.154 1.197 -59.961 1.00 89.56 323 PHE A C 1
ATOM 2618 O O . PHE A 1 323 ? 33.824 1.054 -61.141 1.00 89.56 323 PHE A O 1
ATOM 2625 N N . GLU A 1 324 ? 35.407 1.149 -59.532 1.00 85.81 324 GLU A N 1
ATOM 2626 C CA . GLU A 1 324 ? 36.572 1.045 -60.394 1.00 85.81 324 GLU A CA 1
ATOM 2627 C C . GLU A 1 324 ? 37.375 -0.211 -60.064 1.00 85.81 324 GLU A C 1
ATOM 2629 O O . GLU A 1 324 ? 37.596 -0.578 -58.909 1.00 85.81 324 GLU A O 1
ATOM 2634 N N . ASN A 1 325 ? 37.821 -0.896 -61.112 1.00 85.19 325 ASN A N 1
ATOM 2635 C CA . ASN A 1 325 ? 38.651 -2.085 -61.011 1.00 85.19 325 ASN A CA 1
ATOM 2636 C C . ASN A 1 325 ? 40.126 -1.672 -61.026 1.00 85.19 325 ASN A C 1
ATOM 2638 O O . ASN A 1 325 ? 40.710 -1.486 -62.092 1.00 85.19 325 ASN A O 1
ATOM 2642 N N . VAL A 1 326 ? 40.741 -1.570 -59.850 1.00 82.94 326 VAL A N 1
ATOM 2643 C CA . VAL A 1 326 ? 42.128 -1.107 -59.695 1.00 82.94 326 VAL A CA 1
ATOM 2644 C C . VAL A 1 326 ? 43.078 -2.310 -59.596 1.00 82.94 326 VAL A C 1
ATOM 2646 O O . VAL A 1 326 ? 42.801 -3.235 -58.826 1.00 82.94 326 VAL A O 1
ATOM 2649 N N . PRO A 1 327 ? 44.189 -2.364 -60.357 1.00 80.94 327 PRO A N 1
ATOM 2650 C CA . PRO A 1 327 ? 45.203 -3.403 -60.191 1.00 80.94 327 PRO A CA 1
ATOM 2651 C C . PRO A 1 327 ? 45.971 -3.184 -58.881 1.00 80.94 327 PRO A C 1
ATOM 2653 O O . PRO A 1 327 ? 46.638 -2.171 -58.699 1.00 80.94 327 PRO A O 1
ATOM 2656 N N . VAL A 1 328 ? 45.886 -4.147 -57.967 1.00 78.81 328 VAL A N 1
ATOM 2657 C CA . VAL A 1 328 ? 46.583 -4.129 -56.678 1.00 78.81 328 VAL A CA 1
ATOM 2658 C C . VAL A 1 328 ? 47.675 -5.193 -56.686 1.00 78.81 328 VAL A C 1
ATOM 2660 O O . VAL A 1 328 ? 47.433 -6.349 -57.047 1.00 78.81 328 VAL A O 1
ATOM 2663 N N . LYS A 1 329 ? 48.885 -4.809 -56.276 1.00 79.38 329 LYS A N 1
ATOM 2664 C CA . LYS A 1 329 ? 50.019 -5.727 -56.147 1.00 79.38 329 LYS A CA 1
ATOM 2665 C C . LYS A 1 329 ? 49.810 -6.638 -54.939 1.00 79.38 329 LYS A C 1
ATOM 2667 O O . LYS A 1 329 ? 49.652 -6.164 -53.818 1.00 79.38 329 LYS A O 1
ATOM 2672 N N . GLN A 1 330 ? 49.803 -7.944 -55.166 1.00 77.56 330 GLN A N 1
ATOM 2673 C CA . GLN A 1 330 ? 49.727 -8.944 -54.109 1.00 77.56 330 GLN A CA 1
ATOM 2674 C C . GLN A 1 330 ? 51.103 -9.189 -53.472 1.00 77.56 330 GLN A C 1
ATOM 2676 O O . GLN A 1 330 ? 52.139 -8.838 -54.037 1.00 77.56 330 GLN A O 1
ATOM 2681 N N . TYR A 1 331 ? 51.115 -9.834 -52.302 1.00 76.12 331 TYR A N 1
ATOM 2682 C CA . TYR A 1 331 ? 52.342 -10.182 -51.569 1.00 76.12 331 TYR A CA 1
ATOM 2683 C C . TYR A 1 331 ? 53.322 -11.026 -52.406 1.00 76.12 331 TYR A C 1
ATOM 2685 O O . TYR A 1 331 ? 54.531 -10.853 -52.314 1.00 76.12 331 TYR A O 1
ATOM 2693 N N . ASN A 1 332 ? 52.799 -11.876 -53.294 1.00 78.56 332 ASN A N 1
ATOM 2694 C CA . ASN A 1 332 ? 53.574 -12.688 -54.239 1.00 78.56 332 ASN A CA 1
ATOM 2695 C C . ASN A 1 332 ? 54.076 -11.906 -55.478 1.00 78.56 332 ASN A C 1
ATOM 2697 O O . ASN A 1 332 ? 54.570 -12.511 -56.426 1.00 78.56 332 ASN A O 1
ATOM 2701 N N . GLY A 1 333 ? 53.899 -10.581 -55.518 1.00 76.31 333 GLY A N 1
ATOM 2702 C CA . GLY A 1 333 ? 54.307 -9.717 -56.626 1.00 76.31 333 GLY A CA 1
ATOM 2703 C C . GLY A 1 333 ? 53.363 -9.698 -57.833 1.00 76.31 333 GLY A C 1
ATOM 2704 O O . GLY A 1 333 ? 53.553 -8.861 -58.715 1.00 76.31 333 GLY A O 1
ATOM 2705 N N . GLN A 1 334 ? 52.334 -10.551 -57.877 1.00 79.44 334 GLN A N 1
ATOM 2706 C CA . GLN A 1 334 ? 51.354 -10.575 -58.965 1.00 79.44 334 GLN A CA 1
ATOM 2707 C C . GLN A 1 334 ? 50.352 -9.423 -58.836 1.00 79.44 334 GLN A C 1
ATOM 2709 O O . GLN A 1 334 ? 49.916 -9.074 -57.740 1.00 79.44 334 GLN A O 1
ATOM 2714 N N . MET A 1 335 ? 49.946 -8.843 -59.965 1.00 78.25 335 MET A N 1
ATOM 2715 C CA . MET A 1 335 ? 48.882 -7.839 -59.993 1.00 78.25 335 MET A CA 1
ATOM 2716 C C . MET A 1 335 ? 47.519 -8.531 -60.052 1.00 78.25 335 MET A C 1
ATOM 2718 O O . MET A 1 335 ? 47.238 -9.272 -60.994 1.00 78.25 335 MET A O 1
ATOM 2722 N N . LYS A 1 336 ? 46.648 -8.263 -59.075 1.00 77.75 336 LYS A N 1
ATOM 2723 C CA . LYS A 1 336 ? 45.249 -8.705 -59.094 1.00 77.75 336 LYS A CA 1
ATOM 2724 C C . LYS A 1 336 ? 44.330 -7.493 -59.102 1.00 77.75 336 LYS A C 1
ATOM 2726 O O . LYS A 1 336 ? 44.493 -6.575 -58.308 1.00 77.75 336 LYS A O 1
ATOM 2731 N N . SER A 1 337 ? 43.354 -7.489 -60.003 1.00 80.44 337 SER A N 1
ATOM 2732 C CA . SER A 1 337 ? 42.341 -6.435 -60.031 1.00 80.44 337 SER A CA 1
ATOM 2733 C C . SER A 1 337 ? 41.390 -6.577 -58.840 1.00 80.44 337 SER A C 1
ATOM 2735 O O . SER A 1 337 ? 40.817 -7.648 -58.629 1.00 80.44 337 SER A O 1
ATOM 2737 N N . THR A 1 338 ? 41.220 -5.491 -58.089 1.00 82.62 338 THR A N 1
ATOM 2738 C CA . THR A 1 338 ? 40.308 -5.377 -56.949 1.00 82.62 338 THR A CA 1
ATOM 2739 C C . THR A 1 338 ? 39.244 -4.338 -57.270 1.00 82.62 338 THR A C 1
ATOM 2741 O O . THR A 1 338 ? 39.555 -3.263 -57.781 1.00 82.62 338 THR A O 1
ATOM 2744 N N . LEU A 1 339 ? 37.983 -4.658 -56.975 1.00 86.50 339 LEU A N 1
ATOM 2745 C CA . LEU A 1 339 ? 36.881 -3.715 -57.121 1.00 86.50 339 LEU A CA 1
ATOM 2746 C C . LEU A 1 339 ? 36.903 -2.724 -55.951 1.00 86.50 339 LEU A C 1
ATOM 2748 O O . LEU A 1 339 ? 36.862 -3.129 -54.785 1.00 86.50 339 LEU A O 1
ATOM 2752 N N . MET A 1 340 ? 36.974 -1.440 -56.273 1.00 89.69 340 MET A N 1
ATOM 2753 C CA . MET A 1 340 ? 36.952 -0.341 -55.317 1.00 89.69 340 MET A CA 1
ATOM 2754 C C . MET A 1 340 ? 35.743 0.552 -55.576 1.00 89.69 340 MET A C 1
ATOM 2756 O O . MET A 1 340 ? 35.331 0.723 -56.720 1.00 89.69 340 MET A O 1
ATOM 2760 N N . ILE A 1 341 ? 35.171 1.107 -54.515 1.00 89.62 341 ILE A N 1
ATOM 2761 C CA . ILE A 1 341 ? 34.149 2.146 -54.591 1.00 89.62 341 ILE A CA 1
ATOM 2762 C C . ILE A 1 341 ? 34.825 3.515 -54.716 1.00 89.62 341 ILE A C 1
ATOM 2764 O O . ILE A 1 341 ? 35.896 3.733 -54.142 1.00 89.62 341 ILE A O 1
ATOM 2768 N N . THR A 1 342 ? 34.217 4.409 -55.494 1.00 90.38 342 THR A N 1
ATOM 2769 C CA . THR A 1 342 ? 34.678 5.795 -55.650 1.00 90.38 342 THR A CA 1
ATOM 2770 C C . THR A 1 342 ? 33.854 6.737 -54.760 1.00 90.38 342 THR A C 1
ATOM 2772 O O . THR A 1 342 ? 32.691 6.435 -54.464 1.00 90.38 342 THR A O 1
ATOM 2775 N N . PRO A 1 343 ? 34.377 7.922 -54.394 1.00 86.19 343 PRO A N 1
ATOM 2776 C CA . PRO A 1 343 ? 33.597 8.971 -53.729 1.00 86.19 343 PRO A CA 1
ATOM 2777 C C . PRO A 1 343 ? 32.292 9.315 -54.459 1.00 86.19 343 PRO A C 1
ATOM 2779 O O . PRO A 1 343 ? 31.218 9.382 -53.864 1.00 86.19 343 PRO A O 1
ATOM 2782 N N . THR A 1 344 ? 32.358 9.450 -55.788 1.00 86.25 344 THR A N 1
ATOM 2783 C CA . THR A 1 344 ? 31.177 9.684 -56.631 1.00 86.25 344 THR A CA 1
ATOM 2784 C C . THR A 1 344 ? 30.202 8.509 -56.582 1.00 86.25 344 THR A C 1
ATOM 2786 O O . THR A 1 344 ? 28.990 8.717 -56.585 1.00 86.25 344 THR A O 1
ATOM 2789 N N . GLY A 1 345 ? 30.712 7.280 -56.520 1.00 85.12 345 GLY A N 1
ATOM 2790 C CA . GLY A 1 345 ? 29.918 6.071 -56.352 1.00 85.12 345 GLY A CA 1
ATOM 2791 C C . GLY A 1 345 ? 29.151 6.042 -55.047 1.00 85.12 345 GLY A C 1
ATOM 2792 O O . GLY A 1 345 ? 27.968 5.725 -55.071 1.00 85.12 345 GLY A O 1
ATOM 2793 N N . VAL A 1 346 ? 29.773 6.447 -53.939 1.00 83.44 346 VAL A N 1
ATOM 2794 C CA . VAL A 1 346 ? 29.094 6.560 -52.639 1.00 83.44 346 VAL A CA 1
ATOM 2795 C C . VAL A 1 346 ? 27.928 7.541 -52.709 1.00 83.44 346 VAL A C 1
ATOM 2797 O O . VAL A 1 346 ? 26.810 7.165 -52.371 1.00 83.44 346 VAL A O 1
ATOM 2800 N N . VAL A 1 347 ? 28.147 8.754 -53.226 1.00 80.88 347 VAL A N 1
ATOM 2801 C CA . VAL A 1 347 ? 27.079 9.764 -53.369 1.00 80.88 347 VAL A CA 1
ATOM 2802 C C . VAL A 1 347 ? 25.947 9.249 -54.261 1.00 80.88 347 VAL A C 1
ATOM 2804 O O . VAL A 1 347 ? 24.768 9.425 -53.963 1.00 80.88 347 VAL A O 1
ATOM 2807 N N . LYS A 1 348 ? 26.283 8.574 -55.364 1.00 84.19 348 LYS A N 1
ATOM 2808 C CA . LYS A 1 348 ? 25.285 8.033 -56.291 1.00 84.19 348 LYS A CA 1
ATOM 2809 C C . LYS A 1 348 ? 24.508 6.847 -55.722 1.00 84.19 348 LYS A C 1
ATOM 2811 O O . LYS A 1 348 ? 23.317 6.740 -56.007 1.00 84.19 348 LYS A O 1
ATOM 2816 N N . LEU A 1 349 ? 25.146 5.992 -54.922 1.00 81.50 349 LEU A N 1
ATOM 2817 C CA . LEU A 1 349 ? 24.455 4.952 -54.160 1.00 81.50 349 LEU A CA 1
ATOM 2818 C C . LEU A 1 349 ? 23.514 5.596 -53.143 1.00 81.50 349 LEU A C 1
ATOM 2820 O O . LEU A 1 349 ? 22.343 5.246 -53.137 1.00 81.50 349 LEU A O 1
ATOM 2824 N N . ALA A 1 350 ? 23.981 6.574 -52.361 1.00 75.06 350 ALA A N 1
ATOM 2825 C CA . ALA A 1 350 ? 23.150 7.270 -51.379 1.00 75.06 350 ALA A CA 1
ATOM 2826 C C . ALA A 1 350 ? 21.878 7.853 -52.022 1.00 75.06 350 ALA A C 1
ATOM 2828 O O . ALA A 1 350 ? 20.779 7.537 -51.582 1.00 75.06 350 ALA A O 1
ATOM 2829 N N . ILE A 1 351 ? 22.009 8.575 -53.142 1.00 77.75 351 ILE A N 1
ATOM 2830 C CA . ILE A 1 351 ? 20.863 9.124 -53.894 1.00 77.75 351 ILE A CA 1
ATOM 2831 C C . ILE A 1 351 ? 19.946 8.016 -54.432 1.00 77.75 351 ILE A C 1
ATOM 2833 O O . ILE A 1 351 ? 18.725 8.128 -54.369 1.00 77.75 351 ILE A O 1
ATOM 2837 N N . LYS A 1 352 ? 20.509 6.927 -54.977 1.00 77.75 352 LYS A N 1
ATOM 2838 C CA . LYS A 1 352 ? 19.710 5.807 -55.509 1.00 77.75 352 LYS A CA 1
ATOM 2839 C C . LYS A 1 352 ? 18.829 5.165 -54.430 1.00 77.75 352 LYS A C 1
ATOM 2841 O O . LYS A 1 352 ? 17.795 4.578 -54.745 1.00 77.75 352 LYS A O 1
ATOM 2846 N N . TYR A 1 353 ? 19.253 5.262 -53.179 1.00 73.62 353 TYR A N 1
ATOM 2847 C CA . TYR A 1 353 ? 18.722 4.499 -52.062 1.00 73.62 353 TYR A CA 1
ATOM 2848 C C . TYR A 1 353 ? 18.075 5.354 -50.965 1.00 73.62 353 TYR A C 1
ATOM 2850 O O . TYR A 1 353 ? 17.558 4.788 -50.008 1.00 73.62 353 TYR A O 1
ATOM 2858 N N . GLU A 1 354 ? 18.012 6.674 -51.157 1.00 61.53 354 GLU A N 1
ATOM 2859 C CA . GLU A 1 354 ? 17.497 7.686 -50.219 1.00 61.53 354 GLU A CA 1
ATOM 2860 C C . GLU A 1 354 ? 16.059 7.425 -49.725 1.00 61.53 354 GLU A C 1
ATOM 2862 O O . GLU A 1 354 ? 15.713 7.834 -48.628 1.00 61.53 354 GLU A O 1
ATOM 2867 N N . ASN A 1 355 ? 15.232 6.699 -50.492 1.00 57.09 355 ASN A N 1
ATOM 2868 C CA . ASN A 1 355 ? 13.821 6.421 -50.170 1.00 57.09 355 ASN A CA 1
ATOM 2869 C C . ASN A 1 355 ? 13.437 4.931 -50.289 1.00 57.09 355 ASN A C 1
ATOM 2871 O O . ASN A 1 355 ? 12.288 4.598 -50.583 1.00 57.09 355 ASN A O 1
ATOM 2875 N N . ASN A 1 356 ? 14.395 4.007 -50.164 1.00 57.59 356 ASN A N 1
ATOM 2876 C CA . ASN A 1 356 ? 14.120 2.581 -50.357 1.00 57.59 356 ASN A CA 1
ATOM 2877 C C . ASN A 1 356 ? 13.761 1.889 -49.019 1.00 57.59 356 ASN A C 1
ATOM 2879 O O . ASN A 1 356 ? 14.624 1.807 -48.145 1.00 57.59 356 ASN A O 1
ATOM 2883 N N . PRO A 1 357 ? 12.557 1.292 -48.867 1.00 49.09 357 PRO A N 1
ATOM 2884 C CA . PRO A 1 357 ? 12.127 0.616 -47.632 1.00 49.09 357 PRO A CA 1
ATOM 2885 C C . PRO A 1 357 ? 13.044 -0.535 -47.206 1.00 49.09 357 PRO A C 1
ATOM 2887 O O . PRO A 1 357 ? 13.194 -0.824 -46.022 1.00 49.09 357 PRO A O 1
ATOM 2890 N N . ARG A 1 358 ? 13.710 -1.185 -48.177 1.00 46.62 358 ARG A N 1
ATOM 2891 C CA . ARG A 1 358 ? 14.699 -2.234 -47.893 1.00 46.62 358 ARG A CA 1
ATOM 2892 C C . ARG A 1 358 ? 15.931 -1.694 -47.179 1.00 46.62 358 ARG A C 1
ATOM 2894 O O . ARG A 1 358 ? 16.675 -2.494 -46.631 1.00 46.62 358 ARG A O 1
ATOM 2901 N N . LEU A 1 359 ? 16.171 -0.388 -47.192 1.00 48.25 359 LEU A N 1
ATOM 2902 C CA . LEU A 1 359 ? 17.250 0.253 -46.448 1.00 48.25 359 LEU A CA 1
ATOM 2903 C C . LEU A 1 359 ? 16.756 0.830 -45.118 1.00 48.25 359 LEU A C 1
ATOM 2905 O O . LEU A 1 359 ? 17.503 0.735 -44.157 1.00 48.25 359 LEU A O 1
ATOM 2909 N N . ASP A 1 360 ? 15.498 1.255 -44.996 1.00 43.19 360 ASP A N 1
ATOM 2910 C CA . ASP A 1 360 ? 14.911 1.619 -43.693 1.00 43.19 360 ASP A CA 1
ATOM 2911 C C . ASP A 1 360 ? 14.868 0.430 -42.712 1.00 43.19 360 ASP A C 1
ATOM 2913 O O . ASP A 1 360 ? 15.243 0.571 -41.549 1.00 43.19 360 ASP A O 1
ATOM 2917 N N . GLU A 1 361 ? 14.507 -0.774 -43.178 1.00 37.59 361 GLU A N 1
ATOM 2918 C CA . GLU A 1 361 ? 14.505 -1.997 -42.347 1.00 37.59 361 GLU A CA 1
ATOM 2919 C C . GLU A 1 361 ? 15.890 -2.662 -42.212 1.00 37.59 361 GLU A C 1
ATOM 2921 O O . GLU A 1 361 ? 16.138 -3.417 -41.267 1.00 37.59 361 GLU A O 1
ATOM 2926 N N . SER A 1 362 ? 16.816 -2.402 -43.145 1.00 40.66 362 SER A N 1
ATOM 2927 C CA . SER A 1 362 ? 18.159 -3.003 -43.103 1.00 40.66 362 SER A CA 1
ATOM 2928 C C . SER A 1 362 ? 19.170 -2.135 -42.360 1.00 40.66 362 SER A C 1
ATOM 2930 O O . SER A 1 362 ? 20.000 -2.686 -41.650 1.00 40.66 362 SER A O 1
ATOM 2932 N N . TRP A 1 363 ? 19.092 -0.803 -42.417 1.00 43.41 363 TRP A N 1
ATOM 2933 C CA . TRP A 1 363 ? 19.949 0.068 -41.600 1.00 43.41 363 TRP A CA 1
ATOM 2934 C C . TRP A 1 363 ? 19.531 0.062 -40.124 1.00 43.41 363 TRP A C 1
ATOM 2936 O O . TRP A 1 363 ? 20.393 0.116 -39.255 1.00 43.41 363 TRP A O 1
ATOM 2946 N N . THR A 1 364 ? 18.254 -0.170 -39.799 1.00 38.59 364 THR A N 1
ATOM 2947 C CA . THR A 1 364 ? 17.825 -0.412 -38.403 1.00 38.59 364 THR A CA 1
ATOM 2948 C C . THR A 1 364 ? 18.330 -1.745 -37.827 1.00 38.59 364 THR A C 1
ATOM 2950 O O . THR A 1 364 ? 18.490 -1.860 -36.613 1.00 38.59 364 THR A O 1
ATOM 2953 N N . LYS A 1 365 ? 18.673 -2.740 -38.663 1.00 36.72 365 LYS A N 1
ATOM 2954 C CA . LYS A 1 365 ? 19.439 -3.937 -38.246 1.00 36.72 365 LYS A CA 1
ATOM 2955 C C . LYS A 1 365 ? 20.961 -3.764 -38.310 1.00 36.72 365 LYS A C 1
ATOM 2957 O O . LYS A 1 365 ? 21.670 -4.554 -37.693 1.00 36.72 365 LYS A O 1
ATOM 2962 N N . PHE A 1 366 ? 21.454 -2.738 -38.998 1.00 41.88 366 PHE A N 1
ATOM 2963 C CA . PHE A 1 366 ? 22.877 -2.438 -39.197 1.00 41.88 366 PHE A CA 1
ATOM 2964 C C . PHE A 1 366 ? 23.234 -1.016 -38.733 1.00 41.88 366 PHE A C 1
ATOM 2966 O O . PHE A 1 366 ? 23.982 -0.297 -39.387 1.00 41.88 366 PHE A O 1
ATOM 2973 N N . GLY A 1 367 ? 22.685 -0.686 -37.557 1.00 32.06 367 GLY A N 1
ATOM 2974 C CA . GLY A 1 367 ? 23.022 0.419 -36.672 1.00 32.06 367 GLY A CA 1
ATOM 2975 C C . GLY A 1 367 ? 22.629 1.821 -37.141 1.00 32.06 367 GLY A C 1
ATOM 2976 O O . GLY A 1 367 ? 23.045 2.285 -38.197 1.00 32.06 367 GLY A O 1
ATOM 2977 N N . ASN A 1 368 ? 21.943 2.518 -36.224 1.00 31.69 368 ASN A N 1
ATOM 2978 C CA . ASN A 1 368 ? 21.580 3.944 -36.248 1.00 31.69 368 ASN A CA 1
ATOM 2979 C C . ASN A 1 368 ? 22.607 4.844 -36.924 1.00 31.69 368 ASN A C 1
ATOM 2981 O O . ASN A 1 368 ? 23.826 4.624 -36.666 1.00 31.69 368 ASN A O 1
#

Radius of gyration: 48.77 Å; chains: 1; bounding box: 106×65×119 Å

Foldseek 3Di:
DPPDVLVVLQVDPVVLVVLLVVLVQLLVLLCVLANQDAQAPQRKGWLQSLCVSLVHDSVVLVVVCVVPVVQQVVQDKDKDAPVVSVVRNVVHPFPWDWDDDVQWIWIDGPPDIDTGGRGIIIIGGSSSSLSSLSNDDPGPSSSVSSVVSVVVVVVVCVVCVVVVVVVVVVVVVVVCVVVCVPPPPVVVVVVVVVVVVVVVVVVVVVVVVVVVVVVVVVVVVVVVVVVVVVVVVVVVVVVVVVVVVVVVVVVVVQVVVVVVLVVVLVVQLVVQDWAFLQVCCVNRQQNPDSVVVQVVCVVVVQWDFDPVAPRAIDGDPPNCLQWDFDFDQDPVRDTDTGITGGSVNVVVVCVVCVDPVVCVVSVVVRGD

Secondary structure (DSSP, 8-state):
----HHHHHHH-HHHHHHHHHTHHHHHHHHHHHH-PPP-STT--EEHHHHHHHTT--HHHHHHHHHHTHHHHHHH-EEEEEHHHHHHHHHHTT--EEEEEETTEEEEEETTEEEEEESSEEEEE-HHHHHHHHHH-SS-HHHHHHHHHHHHHHHHHHHHHHHHHHHHHHHHHHHHHHHHHTT--HHHHHHHHHHHHHHHHHHHHHHHHHHHHHHHHHHHHHHHHHHHHHHHHHHHHHHHHHHHHHHHHHHHHHHHHHHHHHHHHHHHHHHH---EEHHHHHHHHTTT--HHHHHHHHHHTTSEEE-TTTTT-EEEPTT-TTTEEEEEEE-TTS-EEEEEEE-HHHHHHHHHHHTT-HHHHHHHTTS--

Organism: Bacillus cereus (strain 03BB102) (NCBI:txid572264)